Protein AF-A0A0A1TYJ1-F1 (afdb_monomer_lite)

Foldseek 3Di:
DEWEDDPNDIDDDDQPQVQVVCCVVVVNDSVQKFKDAPPDTDDDGDDPYHYIYIDGRDPDDVCHVVVVVVPPDDPPDPPDDDPCPVVVVVCPPPCVVVVVVVVVVVVVVVVVVVVVVVVVVVVVVVVVVVVVVVVVVVVVVVVVVVVVVVVVVVVVCVVVPHDPPPDPDVPDDPPPQDQPPVRDGDCPVVPDDDDDD

InterPro domains:
  IPR053822 SDE2-like domain [PF22782] (60-156)

Organism: NCBI:txid370355

pLDDT: mean 70.91, std 15.45, range [44.19, 92.69]

Structure (mmCIF, N/CA/C/O backbone):
data_AF-A0A0A1TYJ1-F1
#
_entry.id   AF-A0A0A1TYJ1-F1
#
loop_
_atom_site.group_PDB
_atom_site.id
_atom_site.type_symbol
_atom_site.label_atom_id
_atom_site.label_alt_id
_atom_site.label_comp_id
_atom_site.label_asym_id
_atom_site.label_entity_id
_atom_site.label_seq_id
_atom_site.pdbx_PDB_ins_code
_atom_site.Cartn_x
_atom_site.Cartn_y
_atom_site.Cartn_z
_atom_site.occupancy
_atom_site.B_iso_or_equiv
_atom_site.auth_seq_id
_atom_site.auth_comp_id
_atom_site.auth_asym_id
_atom_site.auth_atom_id
_atom_site.pdbx_PDB_model_num
ATOM 1 N N . MET A 1 1 ? 41.770 -3.117 -52.215 1.00 75.00 1 MET A N 1
ATOM 2 C CA . MET A 1 1 ? 40.611 -3.882 -51.733 1.00 75.00 1 MET A CA 1
ATOM 3 C C . MET A 1 1 ? 40.380 -3.553 -50.271 1.00 75.00 1 MET A C 1
ATOM 5 O O . MET A 1 1 ? 41.358 -3.371 -49.559 1.00 75.00 1 MET A O 1
ATOM 9 N N . VAL A 1 2 ? 39.125 -3.432 -49.861 1.00 80.38 2 VAL A N 1
ATOM 10 C CA . VAL A 1 2 ? 38.681 -3.188 -48.483 1.00 80.38 2 VAL A CA 1
ATOM 11 C C . VAL A 1 2 ? 37.900 -4.410 -48.043 1.00 80.38 2 VAL A C 1
ATOM 13 O O . VAL A 1 2 ? 37.095 -4.936 -48.816 1.00 80.38 2 VAL A O 1
ATOM 16 N N . GLU A 1 3 ? 38.149 -4.863 -46.826 1.00 83.06 3 GLU A N 1
ATOM 17 C CA . GLU A 1 3 ? 37.422 -5.970 -46.227 1.00 83.06 3 GLU A CA 1
ATOM 18 C C . GLU A 1 3 ? 36.252 -5.431 -45.422 1.00 83.06 3 GLU A C 1
ATOM 20 O O . GLU A 1 3 ? 36.375 -4.475 -44.660 1.00 83.06 3 GLU A O 1
ATOM 25 N N . ILE A 1 4 ? 35.090 -6.042 -45.595 1.00 79.38 4 ILE A N 1
ATOM 26 C CA . ILE A 1 4 ? 33.877 -5.644 -44.908 1.00 79.38 4 ILE A CA 1
ATOM 27 C C . ILE A 1 4 ? 33.274 -6.857 -44.228 1.00 79.38 4 ILE A C 1
ATOM 29 O O . ILE A 1 4 ? 32.944 -7.840 -44.883 1.00 79.38 4 ILE A O 1
ATOM 33 N N . THR A 1 5 ? 33.101 -6.771 -42.914 1.00 79.69 5 THR A N 1
ATOM 34 C CA . THR A 1 5 ? 32.567 -7.870 -42.109 1.00 79.69 5 THR A CA 1
ATOM 35 C C . THR A 1 5 ? 31.120 -7.599 -41.701 1.00 79.69 5 THR A C 1
ATOM 37 O O . THR A 1 5 ? 30.812 -6.550 -41.120 1.00 79.69 5 THR A O 1
ATOM 40 N N . TYR A 1 6 ? 30.240 -8.568 -41.957 1.00 76.62 6 TYR A N 1
ATOM 41 C CA . TYR A 1 6 ? 28.846 -8.598 -41.509 1.00 76.62 6 TYR A CA 1
ATOM 42 C C . TYR A 1 6 ? 28.488 -10.008 -41.028 1.00 76.62 6 TYR A C 1
ATOM 44 O O . TYR A 1 6 ? 28.725 -10.969 -41.749 1.00 76.62 6 TYR A O 1
ATOM 52 N N . GLN A 1 7 ? 27.945 -10.141 -39.809 1.00 73.25 7 GLN A N 1
ATOM 53 C CA . GLN A 1 7 ? 27.541 -11.435 -39.223 1.00 73.25 7 GLN A CA 1
ATOM 54 C C . GLN A 1 7 ? 28.596 -12.550 -39.407 1.00 73.25 7 GLN A C 1
ATOM 56 O O . GLN A 1 7 ? 28.290 -13.647 -39.862 1.00 73.25 7 GLN A O 1
ATOM 61 N N . ASN A 1 8 ? 29.860 -12.250 -39.088 1.00 74.56 8 ASN A N 1
ATOM 62 C CA . ASN A 1 8 ? 31.011 -13.159 -39.226 1.00 74.56 8 ASN A CA 1
ATOM 63 C C . ASN A 1 8 ? 31.345 -13.611 -40.661 1.00 74.56 8 ASN A C 1
ATOM 65 O O . ASN A 1 8 ? 32.152 -14.518 -40.839 1.00 74.56 8 ASN A O 1
ATOM 69 N N . THR A 1 9 ? 30.777 -12.961 -41.676 1.00 77.69 9 THR A N 1
ATOM 70 C CA . THR A 1 9 ? 31.129 -13.161 -43.085 1.00 77.69 9 THR A CA 1
ATOM 71 C C . THR A 1 9 ? 31.906 -11.950 -43.590 1.00 77.69 9 THR A C 1
ATOM 73 O O . THR A 1 9 ? 31.503 -10.809 -43.338 1.00 77.69 9 THR A O 1
ATOM 76 N N . THR A 1 10 ? 33.008 -12.191 -44.300 1.00 82.25 10 THR A N 1
ATOM 77 C CA . THR A 1 10 ? 33.884 -11.140 -44.831 1.00 82.25 10 THR A CA 1
ATOM 78 C C . THR A 1 10 ? 33.727 -11.027 -46.341 1.00 82.25 10 THR A C 1
ATOM 80 O O . THR A 1 10 ? 33.824 -12.014 -47.065 1.00 82.25 10 THR A O 1
ATOM 83 N N . PHE A 1 11 ? 33.503 -9.806 -46.812 1.00 81.50 11 PHE A N 1
ATOM 84 C CA . PHE A 1 11 ? 33.348 -9.457 -48.217 1.00 81.50 11 PHE A CA 1
ATOM 85 C C . PHE A 1 11 ? 34.457 -8.499 -48.633 1.00 81.50 11 PHE A C 1
ATOM 87 O O . PHE A 1 11 ? 34.849 -7.624 -47.862 1.00 81.50 11 PHE A O 1
ATOM 94 N N . THR A 1 12 ? 34.944 -8.633 -49.862 1.00 83.56 12 THR A N 1
ATOM 95 C CA . THR A 1 12 ? 36.050 -7.814 -50.360 1.00 83.56 12 THR A CA 1
ATOM 96 C C . THR A 1 12 ? 35.571 -6.904 -51.481 1.00 83.56 12 THR A C 1
ATOM 98 O O . THR A 1 12 ? 35.074 -7.377 -52.500 1.00 83.56 12 THR A O 1
ATOM 101 N N . PHE A 1 13 ? 35.757 -5.594 -51.315 1.00 81.12 13 PHE A N 1
ATOM 102 C CA . PHE A 1 13 ? 35.285 -4.589 -52.267 1.00 81.12 13 PHE A CA 1
ATOM 103 C C . PHE A 1 13 ? 36.401 -3.642 -52.732 1.00 81.12 13 PHE A C 1
ATOM 105 O O . PHE A 1 13 ? 37.371 -3.401 -52.004 1.00 81.12 13 PHE A O 1
ATOM 112 N N . PRO A 1 14 ? 36.295 -3.062 -53.939 1.00 78.06 14 PRO A N 1
ATOM 113 C CA . PRO A 1 14 ? 37.199 -2.007 -54.374 1.00 78.06 14 PRO A CA 1
ATOM 114 C C . PRO A 1 14 ? 36.964 -0.701 -53.594 1.00 78.06 14 PRO A C 1
ATOM 116 O O . PRO A 1 14 ? 35.837 -0.354 -53.245 1.00 78.06 14 PRO A O 1
ATOM 119 N N . VAL A 1 15 ? 38.052 0.039 -53.352 1.00 71.06 15 VAL A N 1
ATOM 120 C CA . VAL A 1 15 ? 38.118 1.205 -52.443 1.00 71.06 15 VAL A CA 1
ATOM 121 C C . VAL A 1 15 ? 37.187 2.348 -52.863 1.00 71.06 15 VAL A C 1
ATOM 123 O O . VAL A 1 15 ? 36.573 3.000 -52.019 1.00 71.06 15 VAL A O 1
ATOM 126 N N . TYR A 1 16 ? 37.070 2.590 -54.168 1.00 67.31 16 TYR A N 1
ATOM 127 C CA . TYR A 1 16 ? 36.497 3.812 -54.740 1.00 67.31 16 TYR A CA 1
ATOM 128 C C . TYR A 1 16 ? 34.961 3.891 -54.702 1.00 67.31 16 TYR A C 1
ATOM 130 O O . TYR A 1 16 ? 34.409 4.921 -55.069 1.00 67.31 16 TYR A O 1
ATOM 138 N N . SER A 1 17 ? 34.264 2.841 -54.247 1.00 69.75 17 SER A N 1
ATOM 139 C CA . SER A 1 17 ? 32.792 2.785 -54.284 1.00 69.75 17 SER A CA 1
ATOM 140 C C . SER A 1 17 ? 32.188 1.948 -53.150 1.00 69.75 17 SER A C 1
ATOM 142 O O . SER A 1 17 ? 31.174 1.277 -53.298 1.00 69.75 17 SER A O 1
ATOM 144 N N . THR A 1 18 ? 32.844 1.935 -51.990 1.00 77.06 18 THR A N 1
ATOM 145 C CA . THR A 1 18 ? 32.559 0.965 -50.919 1.00 77.06 18 THR A CA 1
ATOM 146 C C . THR A 1 18 ? 31.107 1.010 -50.414 1.00 77.06 18 THR A C 1
ATOM 148 O O . THR A 1 18 ? 30.545 -0.038 -50.120 1.00 77.06 18 THR A O 1
ATOM 151 N N . LYS A 1 19 ? 30.457 2.184 -50.363 1.00 80.44 19 LYS A N 1
ATOM 152 C CA . LYS A 1 19 ? 29.030 2.280 -49.999 1.00 80.44 19 LYS A CA 1
ATOM 153 C C . LYS A 1 19 ? 28.101 1.740 -51.086 1.00 80.44 19 LYS A C 1
ATOM 155 O O . LYS A 1 19 ? 27.262 0.908 -50.772 1.00 80.44 19 LYS A O 1
ATOM 160 N N . LEU A 1 20 ? 28.285 2.149 -52.339 1.00 81.56 20 LEU A N 1
ATOM 161 C CA . LEU A 1 20 ? 27.495 1.648 -53.468 1.00 81.56 20 LEU A CA 1
ATOM 162 C C . LEU A 1 20 ? 27.639 0.129 -53.611 1.00 81.56 20 LEU A C 1
ATOM 164 O O . LEU A 1 20 ? 26.645 -0.577 -53.704 1.00 81.56 20 LEU A O 1
ATOM 168 N N . ASN A 1 21 ? 28.862 -0.392 -53.496 1.00 82.38 21 ASN A N 1
ATOM 169 C CA . ASN A 1 21 ? 29.128 -1.829 -53.563 1.00 82.38 21 ASN A CA 1
ATOM 170 C C . ASN A 1 21 ? 28.423 -2.608 -52.442 1.00 82.38 21 ASN A C 1
ATOM 172 O O . ASN A 1 21 ? 27.904 -3.697 -52.672 1.00 82.38 21 ASN A O 1
ATOM 176 N N . VAL A 1 22 ? 28.390 -2.052 -51.227 1.00 80.88 22 VAL A N 1
ATOM 177 C CA . VAL A 1 22 ? 27.638 -2.632 -50.105 1.00 80.88 22 VAL A CA 1
ATOM 178 C C . VAL A 1 22 ? 26.135 -2.540 -50.361 1.00 80.88 22 VAL A C 1
ATOM 180 O O . VAL A 1 22 ? 25.424 -3.520 -50.156 1.00 80.88 22 VAL A O 1
ATOM 183 N N . SER A 1 23 ? 25.644 -1.407 -50.859 1.00 83.94 23 SER A N 1
ATOM 184 C CA . SER A 1 23 ? 24.235 -1.238 -51.221 1.00 83.94 23 SER A CA 1
ATOM 185 C C . SER A 1 23 ? 23.796 -2.270 -52.263 1.00 83.94 23 SER A C 1
ATOM 187 O O . SER A 1 23 ? 22.774 -2.935 -52.091 1.00 83.94 23 SER A O 1
ATOM 189 N N . ASP A 1 24 ? 24.610 -2.484 -53.296 1.00 83.25 24 ASP A N 1
ATOM 190 C CA . ASP A 1 24 ? 24.330 -3.428 -54.376 1.00 83.25 24 ASP A CA 1
ATOM 191 C C . ASP A 1 24 ? 24.424 -4.891 -53.941 1.00 83.25 24 ASP A C 1
ATOM 193 O O . ASP A 1 24 ? 23.600 -5.706 -54.377 1.00 83.25 24 ASP A O 1
ATOM 197 N N . ALA A 1 25 ? 25.398 -5.226 -53.086 1.00 82.00 25 ALA A N 1
ATOM 198 C CA . ALA A 1 25 ? 25.611 -6.581 -52.584 1.00 82.00 25 ALA A CA 1
ATOM 199 C C . ALA A 1 25 ? 24.534 -7.005 -51.578 1.00 82.00 25 ALA A C 1
ATOM 201 O O . ALA A 1 25 ? 24.019 -8.118 -51.660 1.00 82.00 25 ALA A O 1
ATOM 202 N N . PHE A 1 26 ? 24.169 -6.117 -50.650 1.00 80.19 26 PHE A N 1
ATOM 203 C CA . PHE A 1 26 ? 23.204 -6.415 -49.589 1.00 80.19 26 PHE A CA 1
ATOM 204 C C . PHE A 1 26 ? 21.767 -6.013 -49.945 1.00 80.19 26 PHE A C 1
ATOM 206 O O . PHE A 1 26 ? 20.852 -6.341 -49.196 1.00 80.19 26 PHE A O 1
ATOM 213 N N . LYS A 1 27 ? 21.554 -5.335 -51.084 1.00 82.38 27 LYS A N 1
ATOM 214 C CA . LYS A 1 27 ? 20.256 -4.782 -51.516 1.00 82.38 27 LYS A CA 1
ATOM 215 C C . LYS A 1 27 ? 19.645 -3.827 -50.483 1.00 82.38 27 LYS A C 1
ATOM 217 O O . LYS A 1 27 ? 18.438 -3.831 -50.259 1.00 82.38 27 LYS A O 1
ATOM 222 N N . ILE A 1 28 ? 20.484 -2.998 -49.858 1.00 79.19 28 ILE A N 1
ATOM 223 C CA . ILE A 1 28 ? 20.089 -2.029 -48.825 1.00 79.19 28 ILE A CA 1
ATOM 224 C C . ILE A 1 28 ? 20.479 -0.622 -49.294 1.00 79.19 28 ILE A C 1
ATOM 226 O O . ILE A 1 28 ? 21.663 -0.406 -49.530 1.00 79.19 28 ILE A O 1
ATOM 230 N N . PRO A 1 29 ? 19.553 0.355 -49.369 1.00 81.12 29 PRO A N 1
ATOM 231 C CA . PRO A 1 29 ? 19.905 1.713 -49.786 1.00 81.12 29 PRO A CA 1
ATOM 232 C C . PRO A 1 29 ? 20.916 2.375 -48.836 1.00 81.12 29 PRO A C 1
ATOM 234 O O . PRO A 1 29 ? 20.911 2.115 -47.631 1.00 81.12 29 PRO A O 1
ATOM 237 N N . GLU A 1 30 ? 21.753 3.274 -49.364 1.00 80.19 30 GLU A N 1
ATOM 238 C CA . GLU A 1 30 ? 22.864 3.902 -48.623 1.00 80.19 30 GLU A CA 1
ATOM 239 C C . GLU A 1 30 ? 22.461 4.606 -47.320 1.00 80.19 30 GLU A C 1
ATOM 241 O O . GLU A 1 30 ? 23.246 4.657 -46.370 1.00 80.19 30 GLU A O 1
ATOM 246 N N . ASP A 1 31 ? 21.234 5.119 -47.249 1.00 78.69 31 ASP A N 1
ATOM 247 C CA . ASP A 1 31 ? 20.712 5.822 -46.074 1.00 78.69 31 ASP A CA 1
ATOM 248 C C . ASP A 1 31 ? 20.453 4.890 -44.878 1.00 78.69 31 ASP A C 1
ATOM 250 O O . ASP A 1 31 ? 20.455 5.323 -43.718 1.00 78.69 31 ASP A O 1
ATOM 254 N N . PHE A 1 32 ? 20.275 3.593 -45.144 1.00 77.38 32 PHE A N 1
ATOM 255 C CA . PHE A 1 32 ? 19.943 2.576 -44.147 1.00 77.38 32 PHE A CA 1
ATOM 256 C C . PHE A 1 32 ? 21.166 1.886 -43.556 1.00 77.38 32 PHE A C 1
ATOM 258 O O . PHE A 1 32 ? 21.026 0.912 -42.822 1.00 77.38 32 PHE A O 1
ATOM 265 N N . PHE A 1 33 ? 22.384 2.358 -43.810 1.00 82.69 33 PHE A N 1
ATOM 266 C CA . PHE A 1 33 ? 23.554 1.820 -43.124 1.00 82.69 33 PHE A CA 1
ATOM 267 C C . PHE A 1 33 ? 24.678 2.840 -42.980 1.00 82.69 33 PHE A C 1
ATOM 269 O O . PHE A 1 33 ? 24.705 3.915 -43.572 1.00 82.69 33 PHE A O 1
ATOM 276 N N . TYR A 1 34 ? 25.631 2.514 -42.117 1.00 82.12 34 TYR A N 1
ATOM 277 C CA . TYR A 1 34 ? 26.901 3.216 -42.053 1.00 82.12 34 TYR A CA 1
ATOM 278 C C . TYR A 1 34 ? 28.022 2.238 -41.747 1.00 82.12 34 TYR A C 1
ATOM 280 O O . TYR A 1 34 ? 27.845 1.227 -41.065 1.00 82.12 34 TYR A O 1
ATOM 288 N N . LEU A 1 35 ? 29.198 2.582 -42.247 1.00 82.81 35 LEU A N 1
ATOM 289 C CA . LEU A 1 35 ? 30.415 1.831 -42.011 1.00 82.81 35 LEU A CA 1
ATOM 290 C C . LEU A 1 35 ? 31.096 2.378 -40.752 1.00 82.81 35 LEU A C 1
ATOM 292 O O . LEU A 1 35 ? 31.087 3.588 -40.491 1.00 82.81 35 LEU A O 1
ATOM 296 N N . THR A 1 36 ? 31.660 1.484 -39.951 1.00 80.44 36 THR A N 1
ATOM 297 C CA . THR A 1 36 ? 32.492 1.841 -38.795 1.00 80.44 36 THR A CA 1
ATOM 298 C C . THR A 1 36 ? 33.844 1.168 -38.890 1.00 80.44 36 THR A C 1
ATOM 300 O O . THR A 1 36 ? 33.909 -0.005 -39.256 1.00 80.44 36 THR A O 1
ATOM 303 N N . ASP A 1 37 ? 34.878 1.888 -38.473 1.00 80.06 37 ASP A N 1
ATOM 304 C CA . ASP A 1 37 ? 36.221 1.362 -38.233 1.00 80.06 37 ASP A CA 1
ATOM 305 C C . ASP A 1 37 ? 36.542 1.536 -36.741 1.00 80.06 37 ASP A C 1
ATOM 307 O O . ASP A 1 37 ? 36.236 2.584 -36.166 1.00 80.06 37 ASP A O 1
ATOM 311 N N . LYS A 1 38 ? 37.084 0.493 -36.099 1.00 69.06 38 LYS A N 1
ATOM 312 C CA . LYS A 1 38 ? 37.580 0.498 -34.704 1.00 69.06 38 LYS A CA 1
ATOM 313 C C . LYS A 1 38 ? 36.701 1.263 -33.693 1.00 69.06 38 LYS A C 1
ATOM 315 O O . LYS A 1 38 ? 37.194 2.006 -32.851 1.00 69.06 38 LYS A O 1
ATOM 320 N N . GLY A 1 39 ? 35.380 1.079 -33.771 1.00 61.50 39 GLY A N 1
ATOM 321 C CA . GLY A 1 39 ? 34.412 1.651 -32.821 1.00 61.50 39 GLY A CA 1
ATOM 322 C C . GLY A 1 39 ? 33.920 3.072 -33.131 1.00 61.50 39 GLY A C 1
ATOM 323 O O . GLY A 1 39 ? 33.057 3.577 -32.417 1.00 61.50 39 GLY A O 1
ATOM 324 N N . GLY A 1 40 ? 34.396 3.708 -34.206 1.00 69.00 40 GLY A N 1
ATOM 325 C CA . GLY A 1 40 ? 33.959 5.035 -34.650 1.00 69.00 40 GLY A CA 1
ATOM 326 C C . GLY A 1 40 ? 33.197 5.009 -35.976 1.00 69.00 40 GLY A C 1
ATOM 327 O O . GLY A 1 40 ? 33.382 4.117 -36.805 1.00 69.00 40 GLY A O 1
ATOM 328 N N . ARG A 1 41 ? 32.338 6.015 -36.218 1.00 70.94 41 ARG A N 1
ATOM 329 C CA . ARG A 1 41 ? 31.767 6.235 -37.560 1.00 70.94 41 ARG A CA 1
ATOM 330 C C . ARG A 1 41 ? 32.897 6.569 -38.525 1.00 70.94 41 ARG A C 1
ATOM 332 O O . ARG A 1 41 ? 33.627 7.531 -38.300 1.00 70.94 41 ARG A O 1
ATOM 339 N N . TYR A 1 42 ? 32.991 5.798 -39.600 1.00 70.06 42 TYR A N 1
ATOM 340 C CA . TYR A 1 42 ? 33.982 6.004 -40.640 1.00 70.06 42 TYR A CA 1
ATOM 341 C C . TYR A 1 42 ? 33.761 7.366 -41.332 1.00 70.06 42 TYR A C 1
ATOM 343 O O . TYR A 1 42 ? 32.642 7.668 -41.755 1.00 70.06 42 TYR A O 1
ATOM 351 N N . LYS A 1 43 ? 34.806 8.207 -41.393 1.00 63.12 43 LYS A N 1
ATOM 352 C CA . LYS A 1 43 ? 34.745 9.587 -41.922 1.00 63.12 43 LYS A CA 1
ATOM 353 C C . LYS A 1 43 ? 35.837 9.945 -42.947 1.00 63.12 43 LYS A C 1
ATOM 355 O O . LYS A 1 43 ? 35.701 10.993 -43.570 1.00 63.12 43 LYS A O 1
ATOM 360 N N . THR A 1 44 ? 36.875 9.126 -43.160 1.00 60.16 44 THR A N 1
ATOM 361 C CA . THR A 1 44 ? 38.075 9.569 -43.908 1.00 60.16 44 THR A CA 1
ATOM 362 C C . THR A 1 44 ? 38.700 8.470 -44.767 1.00 60.16 44 THR A C 1
ATOM 364 O O . THR A 1 44 ? 38.918 7.375 -44.263 1.00 60.16 44 THR A O 1
ATOM 367 N N . THR A 1 45 ? 38.979 8.791 -46.039 1.00 65.00 45 THR A N 1
ATOM 368 C CA . THR A 1 45 ? 39.623 8.018 -47.136 1.00 65.00 45 THR A CA 1
ATOM 369 C C . THR A 1 45 ? 40.118 6.594 -46.830 1.00 65.00 45 THR A C 1
ATOM 371 O O . THR A 1 45 ? 41.073 6.402 -46.084 1.00 65.00 45 THR A O 1
ATOM 374 N N . LEU A 1 46 ? 39.477 5.601 -47.462 1.00 69.25 46 LEU A N 1
ATOM 375 C CA . LEU A 1 46 ? 39.770 4.173 -47.311 1.00 69.25 46 LEU A CA 1
ATOM 376 C C . LEU A 1 46 ? 41.119 3.841 -47.941 1.00 69.25 46 LEU A C 1
ATOM 378 O O . LEU A 1 46 ? 41.424 4.290 -49.049 1.00 69.25 46 LEU A O 1
ATOM 382 N N . ARG A 1 47 ? 41.907 3.018 -47.256 1.00 71.31 47 ARG A N 1
ATOM 383 C CA . ARG A 1 47 ? 43.134 2.426 -47.784 1.00 71.31 47 ARG A CA 1
ATOM 384 C C . ARG A 1 47 ? 42.891 0.970 -48.167 1.00 71.31 47 ARG A C 1
ATOM 386 O O . ARG A 1 47 ? 41.942 0.318 -47.734 1.00 71.31 47 ARG A O 1
ATOM 393 N N . ASN A 1 48 ? 43.764 0.452 -49.024 1.00 70.50 48 ASN A N 1
ATOM 394 C CA . ASN A 1 48 ? 43.790 -0.975 -49.324 1.00 70.50 48 ASN A CA 1
ATOM 395 C C . ASN A 1 48 ? 44.165 -1.754 -48.052 1.00 70.50 48 ASN A C 1
ATOM 397 O O . ASN A 1 48 ? 45.196 -1.458 -47.456 1.00 70.50 48 ASN A O 1
ATOM 401 N N . GLY A 1 49 ? 43.357 -2.748 -47.679 1.00 70.88 49 GLY A N 1
ATOM 402 C CA . GLY A 1 49 ? 43.559 -3.590 -46.495 1.00 70.88 49 GLY A CA 1
ATOM 403 C C . GLY A 1 49 ? 42.794 -3.147 -45.245 1.00 70.88 49 GLY A C 1
ATOM 404 O O . GLY A 1 49 ? 42.901 -3.807 -44.217 1.00 70.88 49 GLY A O 1
ATOM 405 N N . ASP A 1 50 ? 42.014 -2.064 -45.311 1.00 77.44 50 ASP A N 1
ATOM 406 C CA . ASP A 1 50 ? 41.176 -1.655 -44.181 1.00 77.44 50 ASP A CA 1
ATOM 407 C C . ASP A 1 50 ? 40.040 -2.665 -43.952 1.00 77.44 50 ASP A C 1
ATOM 409 O O . ASP A 1 50 ? 39.433 -3.156 -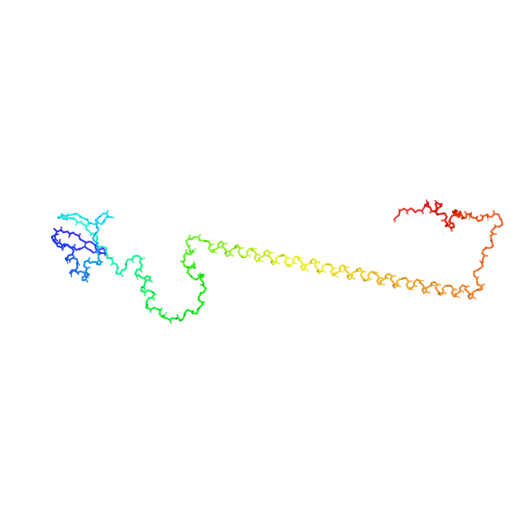44.908 1.00 77.44 50 ASP A O 1
ATOM 413 N N . SER A 1 51 ? 39.736 -2.941 -42.680 1.00 77.81 51 SER A N 1
ATOM 414 C CA . SER A 1 51 ? 38.624 -3.801 -42.268 1.00 77.81 51 SER A CA 1
ATOM 415 C C . SER A 1 51 ? 37.509 -2.954 -41.662 1.00 77.81 51 SER A C 1
ATOM 417 O O . SER A 1 51 ? 37.686 -2.305 -40.631 1.00 77.81 51 SER A O 1
ATOM 419 N N . LEU A 1 52 ? 36.350 -2.943 -42.312 1.00 80.31 52 LEU A N 1
ATOM 420 C CA . LEU A 1 52 ? 35.180 -2.179 -41.899 1.00 80.31 52 LEU A CA 1
ATOM 421 C C . LEU A 1 52 ? 34.076 -3.102 -41.398 1.00 80.31 52 LEU A C 1
ATOM 423 O O . LEU A 1 52 ? 33.866 -4.204 -41.903 1.00 80.31 52 LEU A O 1
ATOM 427 N N . ARG A 1 53 ? 33.285 -2.605 -40.450 1.00 81.06 53 ARG A N 1
ATOM 428 C CA . ARG A 1 53 ? 32.040 -3.253 -40.028 1.00 81.06 53 ARG A CA 1
ATOM 429 C C . ARG A 1 53 ? 30.841 -2.507 -40.606 1.00 81.06 53 ARG A C 1
ATOM 431 O O . ARG A 1 53 ? 30.744 -1.285 -40.452 1.00 81.06 53 ARG A O 1
ATOM 438 N N . ILE A 1 54 ? 29.919 -3.238 -41.236 1.00 80.62 54 ILE A N 1
ATOM 439 C CA . ILE A 1 54 ? 28.619 -2.690 -41.651 1.00 80.62 54 ILE A CA 1
ATOM 440 C C . ILE A 1 54 ? 27.700 -2.646 -40.438 1.00 80.62 54 ILE A C 1
ATOM 442 O O . ILE A 1 54 ? 27.462 -3.669 -39.799 1.00 80.62 54 ILE A O 1
ATOM 446 N N . ASN A 1 55 ? 27.132 -1.473 -40.162 1.00 77.62 55 ASN A N 1
ATOM 447 C CA . ASN A 1 55 ? 26.036 -1.327 -39.212 1.00 77.62 55 ASN A CA 1
ATOM 448 C C . ASN A 1 55 ? 24.798 -0.862 -39.967 1.00 77.62 55 ASN A C 1
ATOM 450 O O . ASN A 1 55 ? 24.753 0.260 -40.481 1.00 77.62 55 ASN A O 1
ATOM 454 N N . ILE A 1 56 ? 23.792 -1.727 -40.019 1.00 75.94 56 ILE A N 1
ATOM 455 C CA . ILE A 1 56 ? 22.501 -1.414 -40.623 1.00 75.94 56 ILE A CA 1
ATOM 456 C C . ILE A 1 56 ? 21.747 -0.491 -39.660 1.00 75.94 56 ILE A C 1
ATOM 458 O O . ILE A 1 56 ? 21.525 -0.822 -38.495 1.00 75.94 56 ILE A O 1
ATOM 462 N N . ARG A 1 57 ? 21.370 0.691 -40.144 1.00 69.31 57 ARG A N 1
ATOM 463 C CA . ARG A 1 57 ? 20.372 1.547 -39.508 1.00 69.31 57 ARG A CA 1
ATOM 464 C C . ARG A 1 57 ? 19.014 0.987 -39.889 1.00 69.31 57 ARG A C 1
ATOM 466 O O . ARG A 1 57 ? 18.597 1.101 -41.036 1.00 69.31 57 ARG A O 1
ATOM 473 N N . GLY A 1 58 ? 18.307 0.417 -38.920 1.00 59.31 58 GLY A N 1
ATOM 474 C CA . GLY A 1 58 ? 16.871 0.228 -39.089 1.00 59.31 58 GLY A CA 1
ATOM 475 C C . GLY A 1 58 ? 16.234 1.565 -39.474 1.00 59.31 58 GLY A C 1
ATOM 476 O O . GLY A 1 58 ? 16.651 2.614 -38.973 1.00 59.31 58 GLY A O 1
ATOM 477 N N . ALA A 1 59 ? 15.258 1.528 -40.383 1.00 49.56 59 ALA A N 1
ATOM 478 C CA . ALA A 1 59 ? 14.354 2.632 -40.688 1.00 49.56 59 ALA A CA 1
ATOM 479 C C . ALA A 1 59 ? 13.595 3.005 -39.408 1.00 49.56 59 ALA A C 1
ATOM 481 O O . ALA A 1 59 ? 12.511 2.518 -39.107 1.00 49.56 59 ALA A O 1
ATOM 482 N N . GLY A 1 60 ? 14.265 3.764 -38.565 1.00 46.22 60 GLY A N 1
ATOM 483 C CA . GLY A 1 60 ? 13.893 3.922 -37.187 1.00 46.22 60 GLY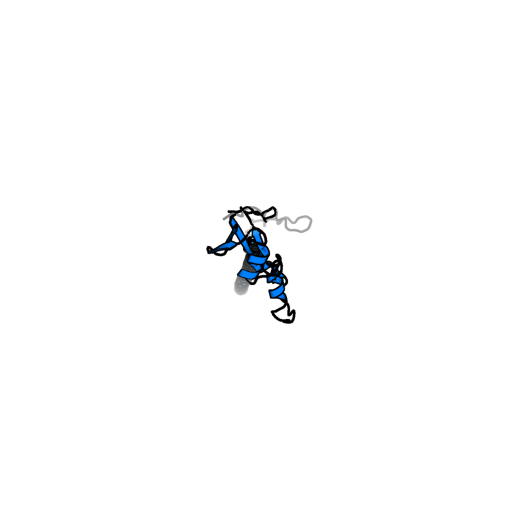 A CA 1
ATOM 484 C C . GLY A 1 60 ? 15.080 4.500 -36.465 1.00 46.22 60 GLY A C 1
ATOM 485 O O . GLY A 1 60 ? 15.925 3.788 -35.928 1.00 46.22 60 GLY A O 1
ATOM 486 N N . GLY A 1 61 ? 15.107 5.831 -36.403 1.00 44.44 61 GLY A N 1
ATOM 487 C CA . GLY A 1 61 ? 15.812 6.499 -35.321 1.00 44.44 61 GLY A CA 1
ATOM 488 C C . GLY A 1 61 ? 15.383 5.900 -33.977 1.00 44.44 61 GLY A C 1
ATOM 489 O O . GLY A 1 61 ? 14.471 5.077 -33.900 1.00 44.44 61 GLY A O 1
ATOM 490 N N . LYS A 1 62 ? 15.979 6.357 -32.882 1.00 55.03 62 LYS A N 1
ATOM 491 C CA . LYS A 1 62 ? 15.620 5.953 -31.510 1.00 55.03 62 LYS A CA 1
ATOM 492 C C . LYS A 1 62 ? 14.113 6.077 -31.127 1.00 55.03 62 LYS A C 1
ATOM 494 O O . LYS A 1 62 ? 13.786 5.857 -29.971 1.00 55.03 62 LYS A O 1
ATOM 499 N N . GLY A 1 63 ? 13.201 6.393 -32.057 1.00 50.44 63 GLY A N 1
ATOM 500 C CA . GLY A 1 63 ? 11.741 6.344 -31.921 1.00 50.44 63 GLY A CA 1
ATOM 501 C C . GLY A 1 63 ? 10.956 5.607 -33.030 1.00 50.44 63 GLY A C 1
ATOM 502 O O . GLY A 1 63 ? 9.737 5.697 -33.024 1.00 50.44 63 GLY A O 1
ATOM 503 N N . GLY A 1 64 ? 11.578 4.888 -33.978 1.00 46.31 64 GLY A N 1
ATOM 504 C CA . GLY A 1 64 ? 10.850 4.284 -35.117 1.00 46.31 64 GLY A CA 1
ATOM 505 C C . GLY A 1 64 ? 10.090 2.994 -34.802 1.00 46.31 64 GLY A C 1
ATOM 506 O O . GLY A 1 64 ? 8.937 2.845 -35.193 1.00 46.31 64 GLY A O 1
ATOM 507 N N . PHE A 1 65 ? 10.689 2.088 -34.027 1.00 50.09 65 PHE A N 1
ATOM 508 C CA . PHE A 1 65 ? 10.011 0.846 -33.635 1.00 50.09 65 PHE A CA 1
ATOM 509 C C . PHE A 1 65 ? 8.834 1.122 -32.679 1.00 50.09 65 PHE A C 1
ATOM 511 O O . PHE A 1 65 ? 7.781 0.507 -32.789 1.00 50.09 65 PHE A O 1
ATOM 518 N N . GLY A 1 66 ? 8.964 2.131 -31.806 1.00 52.03 66 GLY A N 1
ATOM 519 C CA . GLY A 1 66 ? 7.871 2.606 -30.947 1.00 52.03 66 GLY A CA 1
ATOM 520 C C . GLY A 1 66 ? 6.771 3.381 -31.688 1.00 52.03 66 GLY A C 1
ATOM 521 O O . GLY A 1 66 ? 5.641 3.423 -31.212 1.00 52.03 66 GLY A O 1
ATOM 522 N N . ALA A 1 67 ? 7.073 3.975 -32.849 1.00 52.62 67 ALA A N 1
ATOM 523 C CA . ALA A 1 67 ? 6.082 4.638 -33.701 1.00 52.62 67 ALA A CA 1
ATOM 524 C C . ALA A 1 67 ? 5.301 3.636 -34.570 1.00 52.62 67 ALA A C 1
ATOM 526 O O . ALA A 1 67 ? 4.090 3.760 -34.712 1.00 52.62 67 ALA A O 1
ATOM 527 N N . LEU A 1 68 ? 5.955 2.580 -35.063 1.00 49.38 68 LEU A N 1
ATOM 528 C CA . LEU A 1 68 ? 5.291 1.475 -35.769 1.00 49.38 68 LEU A CA 1
ATOM 529 C C . LEU A 1 68 ? 4.350 0.666 -34.860 1.00 49.38 68 LEU A C 1
ATOM 531 O O . LEU A 1 68 ? 3.283 0.242 -35.306 1.00 49.38 68 LEU A O 1
ATOM 535 N N . LEU A 1 69 ? 4.695 0.535 -33.573 1.00 54.22 69 LEU A N 1
ATOM 536 C CA . LEU A 1 69 ? 3.795 0.014 -32.533 1.00 54.22 69 LEU A CA 1
ATOM 537 C C . LEU A 1 69 ? 2.640 0.973 -32.186 1.00 54.22 69 LEU A C 1
ATOM 539 O O . LEU A 1 69 ? 1.687 0.554 -31.542 1.00 54.22 69 LEU A O 1
ATOM 543 N N . LYS A 1 70 ? 2.698 2.249 -32.593 1.00 53.47 70 LYS A N 1
ATOM 544 C CA . LYS A 1 70 ? 1.587 3.203 -32.424 1.00 53.47 70 LYS A CA 1
ATOM 545 C C . LYS A 1 70 ? 0.621 3.210 -33.605 1.00 53.47 70 LYS A C 1
ATOM 547 O O . LYS A 1 70 ? -0.571 3.383 -33.382 1.00 53.47 70 LYS A O 1
ATOM 552 N N . ASP A 1 71 ? 1.113 3.017 -34.827 1.00 50.62 71 ASP A N 1
ATOM 553 C CA . ASP A 1 71 ? 0.289 3.206 -36.030 1.00 50.62 71 ASP A CA 1
ATOM 554 C C . ASP A 1 71 ? -0.405 1.937 -36.546 1.00 50.62 71 ASP A C 1
ATOM 556 O O . ASP A 1 71 ? -1.315 2.043 -37.366 1.00 50.62 71 ASP A O 1
ATOM 560 N N . SER A 1 72 ? -0.044 0.739 -36.065 1.00 49.59 72 SER A N 1
ATOM 561 C CA . SER A 1 72 ? -0.609 -0.522 -36.589 1.00 49.59 72 SER A CA 1
ATOM 562 C C . SER A 1 72 ? -1.442 -1.351 -35.606 1.00 49.59 72 SER A C 1
ATOM 564 O O . SER A 1 72 ? -2.104 -2.300 -36.024 1.00 49.59 72 SER A O 1
ATOM 566 N N . SER A 1 73 ? -1.517 -0.972 -34.331 1.00 47.72 73 SER A N 1
ATOM 567 C CA . SER A 1 73 ? -2.434 -1.590 -33.370 1.00 47.72 73 SER A CA 1
ATOM 568 C C . SER A 1 73 ? -3.513 -0.597 -32.977 1.00 47.72 73 SER A C 1
ATOM 570 O O . SER A 1 73 ? -3.357 0.165 -32.032 1.00 47.72 73 SER A O 1
ATOM 572 N N . GLN A 1 74 ? -4.604 -0.661 -33.739 1.00 47.41 74 GLN A N 1
ATOM 573 C CA . GLN A 1 74 ? -5.962 -0.381 -33.298 1.00 47.41 74 GLN A CA 1
ATOM 574 C C . GLN A 1 74 ? -6.192 1.009 -32.681 1.00 47.41 74 GLN A C 1
ATOM 576 O O . GLN A 1 74 ? -5.808 1.323 -31.558 1.00 47.41 74 GLN A O 1
ATOM 581 N N . ARG A 1 75 ? -7.056 1.776 -33.349 1.00 46.78 75 ARG A N 1
ATOM 582 C CA . ARG A 1 75 ? -8.022 2.632 -32.653 1.00 46.78 75 ARG A CA 1
ATOM 583 C C . ARG A 1 75 ? -8.934 1.746 -31.783 1.00 46.78 75 ARG A C 1
ATOM 585 O O . ARG A 1 75 ? -10.131 1.669 -32.031 1.00 46.78 75 ARG A O 1
ATOM 592 N N . VAL A 1 76 ? -8.385 1.039 -30.793 1.00 47.09 76 VAL A N 1
ATOM 593 C CA . VAL A 1 76 ? -9.157 0.703 -29.606 1.00 47.09 76 VAL A CA 1
ATOM 594 C C . VAL A 1 76 ? -9.499 2.068 -29.051 1.00 47.09 76 VAL A C 1
ATOM 596 O O . VAL A 1 76 ? -8.617 2.915 -28.867 1.00 47.09 76 VAL A O 1
ATOM 599 N N . ALA A 1 77 ? -10.793 2.335 -28.928 1.00 46.34 77 ALA A N 1
ATOM 600 C CA . ALA A 1 77 ? -11.276 3.504 -28.230 1.00 46.34 77 ALA A CA 1
ATOM 601 C C . ALA A 1 77 ? -10.412 3.711 -26.979 1.00 46.34 77 ALA A C 1
ATOM 603 O O . ALA A 1 77 ? -10.023 2.742 -26.327 1.00 46.34 77 ALA A O 1
ATOM 604 N N . LYS A 1 78 ? -10.077 4.963 -26.660 1.00 48.19 78 LYS A N 1
ATOM 605 C CA . LYS A 1 78 ? -9.516 5.329 -25.356 1.00 48.19 78 LYS A CA 1
ATOM 606 C C . LYS A 1 78 ? -10.565 5.039 -24.272 1.00 48.19 78 LYS A C 1
ATOM 608 O O . LYS A 1 78 ? -11.076 5.947 -23.628 1.00 48.19 78 LYS A O 1
ATOM 613 N N . GLU A 1 79 ? -10.930 3.783 -24.086 1.00 50.88 79 GLU A N 1
ATOM 614 C CA . GLU A 1 79 ? -11.594 3.302 -22.900 1.00 50.88 79 GLU A CA 1
ATOM 615 C C . GLU A 1 79 ? -10.507 3.208 -21.843 1.00 50.88 79 GLU A C 1
ATOM 617 O O . GLU A 1 79 ? -9.779 2.229 -21.751 1.00 50.88 79 GLU A O 1
ATOM 622 N N . LYS A 1 80 ? -10.358 4.313 -21.108 1.00 52.62 80 LYS A N 1
ATOM 623 C CA . LYS A 1 80 ? -9.919 4.328 -19.710 1.00 52.62 8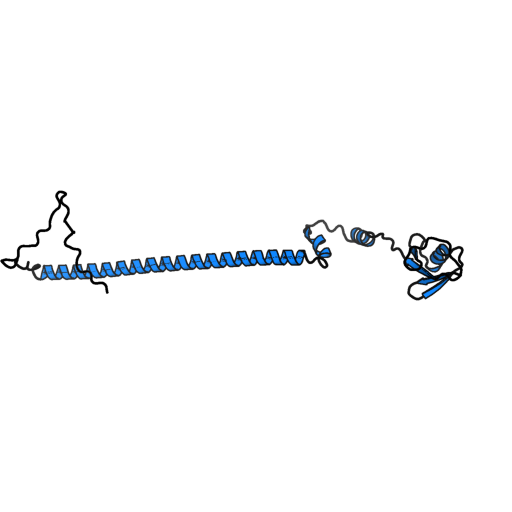0 LYS A CA 1
ATOM 624 C C . LYS A 1 80 ? -8.774 3.357 -19.383 1.00 52.62 80 LYS A C 1
ATOM 626 O O . LYS A 1 80 ? -8.896 2.564 -18.455 1.00 52.62 80 LYS A O 1
ATOM 631 N N . LEU A 1 81 ? -7.652 3.426 -20.098 1.00 53.03 81 LEU A N 1
ATOM 632 C CA . LEU A 1 81 ? -6.422 2.887 -19.525 1.00 53.03 81 LEU A CA 1
ATOM 633 C C . LEU A 1 81 ? -5.983 3.859 -18.419 1.00 53.03 81 LEU A C 1
ATOM 635 O O . LEU A 1 81 ? -5.858 5.053 -18.709 1.00 53.03 81 LEU A O 1
ATOM 639 N N . PRO A 1 82 ? -5.804 3.393 -17.169 1.00 57.94 82 PRO A N 1
ATOM 640 C CA . PRO A 1 82 ? -5.296 4.231 -16.090 1.00 57.94 82 PRO A CA 1
ATOM 641 C C . PRO A 1 82 ? -3.945 4.828 -16.494 1.00 57.94 82 PRO A C 1
ATOM 643 O O . PRO A 1 82 ? -3.126 4.137 -17.107 1.00 57.94 82 PRO A O 1
ATOM 646 N N . GLU A 1 83 ? -3.706 6.097 -16.154 1.00 57.22 83 GLU A N 1
ATOM 647 C CA . GLU A 1 83 ? -2.463 6.822 -16.480 1.00 57.22 83 GLU A CA 1
ATOM 648 C C . GLU A 1 83 ? -1.192 6.054 -16.049 1.00 57.22 83 GLU A C 1
ATOM 650 O O . GLU A 1 83 ? -0.140 6.174 -16.677 1.00 57.22 83 GLU A O 1
ATOM 655 N N . ASP A 1 84 ? -1.325 5.154 -15.074 1.00 56.16 84 ASP A N 1
ATOM 656 C CA . ASP A 1 84 ? -0.265 4.318 -14.507 1.00 56.16 84 ASP A CA 1
ATOM 657 C C . ASP A 1 84 ? 0.296 3.226 -15.432 1.00 56.16 84 ASP A C 1
ATOM 659 O O . ASP A 1 84 ? 1.306 2.598 -15.089 1.00 56.16 84 ASP A O 1
ATOM 663 N N . TYR A 1 85 ? -0.334 2.955 -16.582 1.00 53.22 85 TYR A N 1
ATOM 664 C CA . TYR A 1 85 ? 0.070 1.858 -17.476 1.00 53.22 85 TYR A CA 1
ATOM 665 C C . TYR A 1 85 ? 1.420 2.126 -18.166 1.00 53.22 85 TYR A C 1
ATOM 667 O O . TYR A 1 85 ? 2.208 1.207 -18.399 1.00 53.22 85 TYR A O 1
ATOM 675 N N . PHE A 1 86 ? 1.735 3.395 -18.445 1.00 52.16 86 PHE A N 1
ATOM 676 C CA . PHE A 1 86 ? 3.026 3.785 -19.023 1.00 52.16 86 PHE A CA 1
ATOM 677 C C . PHE A 1 86 ? 4.175 3.729 -18.006 1.00 52.16 86 PHE A C 1
ATOM 679 O O . PHE A 1 86 ? 5.310 3.445 -18.389 1.00 52.16 86 PHE A O 1
ATOM 686 N N . ASP A 1 87 ? 3.887 3.914 -16.716 1.00 55.22 87 ASP A N 1
ATOM 687 C CA . ASP A 1 87 ? 4.886 3.810 -15.645 1.00 55.22 87 ASP A CA 1
ATOM 688 C C . ASP A 1 87 ? 5.215 2.351 -15.281 1.00 55.22 87 ASP A C 1
ATOM 690 O O . ASP A 1 87 ? 6.312 2.069 -14.803 1.00 55.22 87 ASP A O 1
ATOM 694 N N . MET A 1 88 ? 4.330 1.385 -15.574 1.00 51.53 88 MET A N 1
ATOM 695 C CA . MET A 1 88 ? 4.581 -0.047 -15.311 1.00 51.53 88 MET A CA 1
ATOM 696 C C . MET A 1 88 ? 5.786 -0.609 -16.071 1.00 51.53 88 MET A C 1
ATOM 698 O O . MET A 1 88 ? 6.465 -1.505 -15.577 1.00 51.53 88 MET A O 1
ATOM 702 N N . SER A 1 89 ? 6.054 -0.098 -17.273 1.00 55.44 89 SER A N 1
ATOM 703 C CA . SER A 1 89 ? 7.061 -0.654 -18.189 1.00 55.44 89 SER A CA 1
ATOM 704 C C . SER A 1 89 ? 8.456 -0.038 -18.029 1.00 55.44 89 SER A C 1
ATOM 706 O O . SER A 1 89 ? 9.419 -0.569 -18.577 1.00 55.44 89 SER A O 1
ATOM 708 N N . ARG A 1 90 ? 8.592 1.045 -17.250 1.00 56.56 90 ARG A N 1
ATOM 709 C CA . ARG A 1 90 ? 9.880 1.691 -16.927 1.00 56.56 90 ARG A CA 1
ATOM 710 C C . ARG A 1 90 ? 10.447 1.312 -15.557 1.00 56.56 90 ARG A C 1
ATOM 712 O O . ARG A 1 90 ? 11.601 1.619 -15.273 1.00 56.56 90 ARG A O 1
ATOM 719 N N . ASP A 1 91 ? 9.662 0.661 -14.704 1.00 53.38 91 ASP A N 1
ATOM 720 C CA . ASP A 1 91 ? 10.008 0.519 -13.284 1.00 53.38 91 ASP A CA 1
ATOM 721 C C . ASP A 1 91 ? 10.839 -0.722 -12.921 1.00 53.38 91 ASP A C 1
ATOM 723 O O . ASP A 1 91 ? 11.247 -0.871 -11.770 1.00 53.38 91 ASP A O 1
ATOM 727 N N . LEU A 1 92 ? 11.146 -1.592 -13.889 1.00 55.69 92 LEU A N 1
ATOM 728 C CA . LEU A 1 92 ? 11.981 -2.777 -13.647 1.00 55.69 92 LEU A CA 1
ATOM 729 C C . LEU A 1 92 ? 13.423 -2.423 -13.236 1.00 55.69 92 LEU A C 1
ATOM 731 O O . LEU A 1 92 ? 14.043 -3.193 -12.511 1.00 55.69 92 LEU A O 1
ATOM 735 N N . GLU A 1 93 ? 13.946 -1.261 -13.643 1.00 53.38 93 GLU A N 1
ATOM 736 C CA . GLU A 1 93 ? 15.319 -0.834 -13.311 1.00 53.38 93 GLU A CA 1
ATOM 737 C C . GLU A 1 93 ? 15.403 0.079 -12.078 1.00 53.38 93 GLU A C 1
ATOM 739 O O . GLU A 1 93 ? 16.450 0.145 -11.436 1.00 53.38 93 GLU A O 1
ATOM 744 N N . THR A 1 94 ? 14.321 0.785 -11.723 1.00 61.72 94 THR A N 1
ATOM 745 C CA . THR A 1 94 ? 14.373 1.854 -10.703 1.00 61.72 94 THR A CA 1
ATOM 746 C C . THR A 1 94 ? 13.757 1.464 -9.360 1.00 61.72 94 THR A C 1
ATOM 748 O O . THR A 1 94 ? 14.019 2.137 -8.365 1.00 61.72 94 THR A O 1
ATOM 751 N N . GLY A 1 95 ? 12.932 0.408 -9.310 1.00 59.41 95 GLY A N 1
ATOM 752 C CA . GLY A 1 95 ? 12.334 -0.108 -8.071 1.00 59.41 95 GLY A CA 1
ATOM 753 C C . GLY A 1 95 ? 11.409 0.873 -7.335 1.00 59.41 95 GLY A C 1
ATOM 754 O O . GLY A 1 95 ? 10.984 0.593 -6.213 1.00 59.41 95 GLY A O 1
ATOM 755 N N . LYS A 1 96 ? 11.066 2.018 -7.941 1.00 66.25 96 LYS A N 1
ATOM 756 C CA . LYS A 1 96 ? 10.319 3.101 -7.286 1.00 66.25 96 LYS A CA 1
ATOM 757 C C . LYS A 1 96 ? 8.865 2.711 -7.068 1.00 66.25 96 LYS A C 1
ATOM 759 O O . LYS A 1 96 ? 8.311 3.013 -6.015 1.00 66.25 96 LYS A O 1
ATOM 764 N N . ARG A 1 97 ? 8.252 1.991 -8.008 1.00 66.44 97 ARG A N 1
ATOM 765 C CA . ARG A 1 97 ? 6.903 1.437 -7.818 1.00 66.44 97 ARG A CA 1
ATOM 766 C C . ARG A 1 97 ? 6.857 0.302 -6.812 1.00 66.44 97 ARG A C 1
ATOM 768 O O . ARG A 1 97 ? 5.897 0.236 -6.062 1.00 66.44 97 ARG A O 1
ATOM 775 N N . VAL A 1 98 ? 7.890 -0.536 -6.723 1.00 67.19 98 VAL A N 1
ATOM 776 C CA . VAL A 1 98 ? 7.963 -1.559 -5.662 1.00 67.19 98 VAL A CA 1
ATOM 777 C C . VAL A 1 98 ? 8.012 -0.892 -4.287 1.00 67.19 98 VAL A C 1
ATOM 779 O O . VAL A 1 98 ? 7.319 -1.329 -3.373 1.00 67.19 98 VAL A O 1
ATOM 782 N N . TYR A 1 99 ? 8.774 0.197 -4.155 1.00 72.06 99 TYR A N 1
ATOM 783 C CA . TYR A 1 99 ? 8.807 0.995 -2.932 1.00 72.06 99 TYR A CA 1
ATOM 784 C C . TYR A 1 99 ? 7.443 1.627 -2.617 1.00 72.06 99 TYR A C 1
ATOM 786 O O . TYR A 1 99 ? 6.964 1.482 -1.499 1.00 72.06 99 TYR A O 1
ATOM 794 N N . LYS A 1 100 ? 6.776 2.246 -3.602 1.00 76.25 100 LYS A N 1
ATOM 795 C CA . LYS A 1 100 ? 5.432 2.824 -3.416 1.00 76.25 100 LYS A CA 1
ATOM 796 C C . LYS A 1 100 ? 4.389 1.780 -3.016 1.00 76.25 100 LYS A C 1
ATOM 798 O O . LYS A 1 100 ? 3.650 2.018 -2.075 1.00 76.25 100 LYS A O 1
ATOM 803 N N . ILE A 1 101 ? 4.375 0.616 -3.671 1.00 75.69 101 ILE A N 1
ATOM 804 C CA . ILE A 1 101 ? 3.462 -0.488 -3.332 1.00 75.69 101 ILE A CA 1
ATOM 805 C C . ILE A 1 101 ? 3.702 -0.958 -1.895 1.00 75.69 101 ILE A C 1
ATOM 807 O O . ILE A 1 101 ? 2.749 -1.201 -1.164 1.00 75.69 101 ILE A O 1
ATOM 811 N N . ARG A 1 102 ? 4.966 -1.070 -1.466 1.00 74.69 102 ARG A N 1
ATOM 812 C CA . ARG A 1 102 ? 5.286 -1.410 -0.072 1.00 74.69 102 ARG A CA 1
ATOM 813 C C . ARG A 1 102 ? 4.828 -0.330 0.897 1.00 74.69 102 ARG A C 1
ATOM 815 O O . ARG A 1 102 ? 4.256 -0.657 1.925 1.00 74.69 102 ARG A O 1
ATOM 822 N N . GLU A 1 103 ? 5.043 0.936 0.564 1.00 81.19 103 GLU A N 1
ATOM 823 C CA . GLU A 1 103 ? 4.632 2.056 1.410 1.00 81.19 103 GLU A CA 1
ATOM 824 C C . GLU A 1 103 ? 3.100 2.151 1.532 1.00 81.19 103 GLU A C 1
ATOM 826 O O . GLU A 1 103 ? 2.575 2.458 2.602 1.00 81.19 103 GLU A O 1
ATOM 831 N N . GLU A 1 104 ? 2.372 1.870 0.451 1.00 81.62 104 GLU A N 1
ATOM 832 C CA . GLU A 1 104 ? 0.910 1.775 0.448 1.00 81.62 104 GLU A CA 1
ATOM 833 C C . GLU A 1 104 ? 0.431 0.578 1.275 1.00 81.62 104 GLU A C 1
ATOM 835 O O . GLU A 1 104 ? -0.421 0.757 2.145 1.00 81.62 104 GLU A O 1
ATOM 840 N N . ALA A 1 105 ? 1.041 -0.599 1.100 1.00 83.38 105 ALA A N 1
ATOM 841 C CA . ALA A 1 105 ? 0.719 -1.796 1.875 1.00 83.38 105 ALA A CA 1
ATOM 842 C C . ALA A 1 105 ? 0.976 -1.606 3.382 1.00 83.38 105 ALA A C 1
ATOM 844 O O . ALA A 1 105 ? 0.120 -1.940 4.197 1.00 83.38 105 ALA A O 1
ATOM 845 N N . GLU A 1 106 ? 2.103 -1.000 3.772 1.00 84.62 106 GLU A N 1
ATOM 846 C CA . GLU A 1 106 ? 2.402 -0.693 5.179 1.00 84.62 106 GLU A CA 1
ATOM 847 C C . GLU A 1 106 ? 1.412 0.319 5.777 1.00 84.62 106 GLU A C 1
ATOM 849 O O . GLU A 1 106 ? 1.054 0.234 6.955 1.00 84.62 106 GLU A O 1
ATOM 854 N N . LYS A 1 107 ? 0.953 1.298 4.986 1.00 88.50 107 LYS A N 1
ATOM 855 C CA . LYS A 1 107 ? -0.076 2.253 5.428 1.00 88.50 107 LYS A CA 1
ATOM 856 C C . LYS A 1 107 ? -1.431 1.578 5.611 1.00 88.50 107 LYS A C 1
ATOM 858 O O . LYS A 1 107 ? -2.137 1.911 6.562 1.00 88.50 107 LYS A O 1
ATOM 863 N N . GLU A 1 108 ? -1.808 0.666 4.720 1.00 86.69 108 GLU A N 1
ATOM 864 C CA . GLU A 1 108 ? -3.041 -0.115 4.856 1.00 86.69 108 GLU A CA 1
ATOM 865 C C . GLU A 1 108 ? -2.989 -1.046 6.067 1.00 86.69 108 GLU A C 1
ATOM 867 O O . GLU A 1 108 ? -3.938 -1.075 6.850 1.00 86.69 108 GLU A O 1
ATOM 872 N N . GLU A 1 109 ? -1.862 -1.722 6.288 1.00 85.44 109 GLU A N 1
ATOM 873 C CA . GLU A 1 109 ? -1.663 -2.593 7.446 1.00 85.44 109 GLU A CA 1
ATOM 874 C C . GLU A 1 109 ? -1.766 -1.812 8.764 1.00 85.44 109 GLU A C 1
ATOM 876 O O . GLU A 1 109 ? -2.495 -2.221 9.669 1.00 85.44 109 GLU A O 1
ATOM 881 N N . LYS A 1 110 ? -1.135 -0.633 8.860 1.00 88.00 110 LYS A N 1
ATOM 882 C CA . LYS A 1 110 ? -1.259 0.242 10.040 1.00 88.00 110 LYS A CA 1
ATOM 883 C C . LYS A 1 110 ? -2.697 0.674 10.300 1.00 88.00 110 LYS A C 1
ATOM 885 O O . LYS A 1 110 ? -3.159 0.598 11.435 1.00 88.00 110 LYS A O 1
ATOM 890 N N . LYS A 1 111 ? -3.428 1.083 9.258 1.00 89.31 111 LYS A N 1
ATOM 891 C CA . LYS A 1 111 ? -4.847 1.449 9.392 1.00 89.31 111 LYS A CA 1
ATOM 892 C C . LYS A 1 111 ? -5.692 0.272 9.865 1.00 89.31 111 LYS A C 1
ATOM 894 O O . LYS A 1 111 ? -6.581 0.461 10.691 1.00 89.31 111 LYS A O 1
ATOM 899 N N . HIS A 1 112 ? -5.425 -0.926 9.353 1.00 87.00 112 HIS A N 1
ATOM 900 C CA . HIS A 1 112 ? -6.126 -2.130 9.778 1.00 87.00 112 HIS A CA 1
ATOM 901 C C . HIS A 1 112 ? -5.848 -2.444 11.255 1.00 87.00 112 HIS A C 1
ATOM 903 O O . HIS A 1 112 ? -6.781 -2.699 12.012 1.00 87.00 112 HIS A O 1
ATOM 909 N N . LEU A 1 113 ? -4.590 -2.354 11.696 1.00 90.25 113 LEU A N 1
ATOM 910 C CA . LEU A 1 113 ? -4.221 -2.545 13.102 1.00 90.25 113 LEU A CA 1
ATOM 911 C C . LEU A 1 113 ? -4.901 -1.525 14.026 1.00 90.25 113 LEU A C 1
ATOM 913 O O . LEU A 1 113 ? -5.473 -1.924 15.037 1.00 90.25 113 LEU A O 1
ATOM 917 N N . GLU A 1 114 ? -4.930 -0.243 13.654 1.00 90.06 114 GLU A N 1
ATOM 918 C CA . GLU A 1 114 ? -5.635 0.794 14.423 1.00 90.06 114 GLU A CA 1
ATOM 919 C C . GLU A 1 114 ? -7.146 0.530 14.522 1.00 90.06 114 GLU A C 1
ATOM 921 O O . GLU A 1 114 ? -7.758 0.770 15.563 1.00 90.06 114 GLU A O 1
ATOM 926 N N . GLN A 1 115 ? -7.774 0.040 13.449 1.00 90.12 115 GLN A N 1
ATOM 927 C CA . GLN A 1 115 ? -9.195 -0.322 13.464 1.00 90.12 115 GLN A CA 1
ATOM 928 C C . GLN A 1 115 ? -9.466 -1.518 14.378 1.00 90.12 115 GLN A C 1
ATOM 930 O O . GLN A 1 115 ? -10.440 -1.506 15.130 1.00 90.12 115 GLN A O 1
ATOM 935 N N . VAL A 1 116 ? -8.596 -2.530 14.344 1.00 90.44 116 VAL A N 1
ATOM 936 C CA . VAL A 1 116 ? -8.693 -3.698 15.226 1.00 90.44 116 VAL A CA 1
ATOM 937 C C . VAL A 1 116 ? -8.509 -3.287 16.687 1.00 90.44 116 VAL A C 1
ATOM 939 O O . VAL A 1 116 ? -9.286 -3.719 17.536 1.00 90.44 116 VAL A O 1
ATOM 942 N N . GLU A 1 117 ? -7.534 -2.429 16.989 1.00 89.50 117 GLU A N 1
ATOM 943 C CA . GLU A 1 117 ? -7.296 -1.937 18.347 1.00 89.50 117 GLU A CA 1
ATOM 944 C C . GLU A 1 117 ? -8.506 -1.162 18.883 1.00 89.50 117 GLU A C 1
ATOM 946 O O . GLU A 1 117 ? -8.988 -1.459 19.977 1.00 89.50 117 GLU A O 1
ATOM 951 N N . LYS A 1 118 ? -9.079 -0.258 18.077 1.00 91.56 118 LYS A N 1
ATOM 952 C CA . LYS A 1 118 ? -10.315 0.459 18.430 1.00 91.56 118 LYS A CA 1
ATOM 953 C C . LYS A 1 118 ? -11.477 -0.492 18.705 1.00 91.56 118 LYS A C 1
ATOM 955 O O . LYS A 1 118 ? -12.135 -0.354 19.730 1.00 91.56 118 LYS A O 1
ATOM 960 N N . ALA A 1 119 ? -11.683 -1.494 17.851 1.00 90.06 119 ALA A N 1
ATOM 961 C CA . ALA A 1 119 ? -12.750 -2.476 18.038 1.00 90.06 119 ALA A CA 1
ATOM 962 C C . ALA A 1 119 ? -12.556 -3.338 19.302 1.00 90.06 119 ALA A C 1
ATOM 964 O O . ALA A 1 119 ? -13.529 -3.777 19.915 1.00 90.06 119 ALA A O 1
ATOM 965 N N . ILE A 1 120 ? -11.309 -3.609 19.705 1.00 90.94 120 ILE A N 1
ATOM 966 C CA . ILE A 1 120 ? -11.012 -4.321 20.957 1.00 90.94 120 ILE A CA 1
ATOM 967 C C . ILE A 1 120 ? -11.332 -3.442 22.167 1.00 90.94 120 ILE A C 1
ATOM 969 O O . ILE A 1 120 ? -11.912 -3.944 23.131 1.00 90.94 120 ILE A O 1
ATOM 973 N N . VAL A 1 121 ? -10.956 -2.161 22.132 1.00 91.56 121 VAL A N 1
ATOM 974 C CA . VAL A 1 121 ? -11.250 -1.209 23.214 1.00 91.56 121 VAL A CA 1
ATOM 975 C C . VAL A 1 121 ? -12.759 -1.051 23.389 1.00 91.56 121 VAL A C 1
ATOM 977 O O . VAL A 1 121 ? -13.253 -1.261 24.491 1.00 91.56 121 VAL A O 1
ATOM 980 N N . GLU A 1 122 ? -13.495 -0.826 22.302 1.00 90.50 122 GLU A N 1
ATOM 981 C CA . GLU A 1 122 ? -14.956 -0.682 22.323 1.00 90.50 122 GLU A CA 1
ATOM 982 C C . GLU A 1 122 ? -15.643 -1.926 22.914 1.00 90.50 122 GLU A C 1
ATOM 984 O O . GLU A 1 122 ? -16.463 -1.828 23.825 1.00 90.50 122 GLU A O 1
ATOM 989 N N . LYS A 1 123 ? -15.225 -3.134 22.508 1.00 89.62 123 LYS A N 1
ATOM 990 C CA . LYS A 1 123 ? -15.748 -4.381 23.097 1.00 89.62 123 LYS A CA 1
ATOM 991 C C . LYS A 1 123 ? -15.441 -4.527 24.586 1.00 89.62 123 LYS A C 1
ATOM 993 O O . LYS A 1 123 ? -16.236 -5.130 25.306 1.00 89.62 123 LYS A O 1
ATOM 998 N N . ARG A 1 124 ? -14.283 -4.047 25.050 1.00 89.81 124 ARG A N 1
ATOM 999 C CA . ARG A 1 124 ? -13.929 -4.075 26.478 1.00 89.81 124 ARG A CA 1
ATOM 1000 C C . ARG A 1 124 ? -14.782 -3.097 27.276 1.00 89.81 124 ARG A C 1
ATOM 1002 O O . ARG A 1 124 ? -15.242 -3.467 28.351 1.00 89.81 124 ARG A O 1
ATOM 1009 N N . GLU A 1 125 ? -15.014 -1.902 26.748 1.00 90.38 125 GLU A N 1
ATOM 1010 C CA . GLU A 1 125 ? -15.892 -0.905 27.366 1.00 90.38 125 GLU A CA 1
ATOM 1011 C C . GLU A 1 125 ? -17.325 -1.441 27.477 1.00 90.38 125 GLU A C 1
ATOM 1013 O O . GLU A 1 125 ? -17.887 -1.455 28.570 1.00 90.38 125 GLU A O 1
ATOM 1018 N N . GLU A 1 126 ? -17.873 -2.030 26.408 1.00 88.25 126 GLU A N 1
ATOM 1019 C CA . GLU A 1 126 ? -19.198 -2.666 26.447 1.00 88.25 126 GLU A CA 1
ATOM 1020 C C . GLU A 1 126 ? -19.297 -3.799 27.483 1.00 88.25 126 GLU A C 1
ATOM 1022 O O . GLU A 1 126 ? -20.341 -3.991 28.115 1.00 88.25 126 GLU A O 1
ATOM 1027 N N . GLN A 1 127 ? -18.239 -4.604 27.637 1.00 88.69 127 GLN A N 1
ATOM 1028 C CA . GLN A 1 127 ? -18.199 -5.668 28.644 1.00 88.69 127 GLN A CA 1
ATOM 1029 C C . GLN A 1 127 ? -18.177 -5.091 30.060 1.00 88.69 127 GLN A C 1
ATOM 1031 O O . GLN A 1 127 ? -18.950 -5.543 30.903 1.00 88.69 127 GLN A O 1
ATOM 1036 N N . GLN A 1 128 ? -17.361 -4.064 30.305 1.00 89.94 128 GLN A N 1
ATOM 1037 C CA . GLN A 1 128 ? -17.307 -3.383 31.599 1.00 89.94 128 GLN A CA 1
ATOM 1038 C C . GLN A 1 128 ? -18.643 -2.728 31.958 1.00 89.94 128 GLN A C 1
ATOM 1040 O O . GLN A 1 128 ? -19.107 -2.864 33.089 1.00 89.94 128 GLN A O 1
ATOM 1045 N N . GLU A 1 129 ? -19.310 -2.071 31.008 1.00 90.44 129 GLU A N 1
ATOM 1046 C CA . GLU A 1 129 ? -20.631 -1.481 31.244 1.00 90.44 129 GLU A CA 1
ATOM 1047 C C . GLU A 1 129 ? -21.672 -2.541 31.626 1.00 90.44 129 GLU A C 1
ATOM 1049 O O . GLU A 1 129 ? -22.442 -2.350 32.575 1.00 90.44 129 GLU A O 1
ATOM 1054 N N . LYS A 1 130 ? -21.667 -3.691 30.938 1.00 89.06 130 LYS A N 1
ATOM 1055 C CA . LYS A 1 130 ? -22.545 -4.825 31.265 1.00 89.06 130 LYS A CA 1
ATOM 1056 C C . LYS A 1 130 ? -22.240 -5.390 32.651 1.00 89.06 130 LYS A C 1
ATOM 1058 O O . LYS A 1 130 ? -23.170 -5.627 33.421 1.00 89.06 130 LYS A O 1
ATOM 1063 N N . GLU A 1 131 ? -20.969 -5.559 33.004 1.00 87.75 131 GLU A N 1
ATOM 1064 C CA . GLU A 1 131 ? -20.567 -6.014 34.339 1.00 87.75 131 GLU A CA 1
ATOM 1065 C C . GLU A 1 131 ? -21.043 -5.047 35.431 1.00 87.75 131 GLU A C 1
ATOM 1067 O O . GLU A 1 131 ? -21.684 -5.475 36.393 1.00 87.75 131 GLU A O 1
ATOM 1072 N N . VAL A 1 132 ? -20.842 -3.739 35.258 1.00 88.62 132 VAL A N 1
ATOM 1073 C CA . VAL A 1 132 ? -21.318 -2.721 36.211 1.00 88.62 132 VAL A CA 1
ATOM 1074 C C . VAL A 1 132 ? -22.840 -2.769 36.362 1.00 88.62 132 VAL A C 1
ATOM 1076 O O . VAL A 1 132 ? -23.355 -2.678 37.481 1.00 88.62 132 VAL A O 1
ATOM 1079 N N . LEU A 1 133 ? -23.579 -2.934 35.262 1.00 90.69 133 LEU A N 1
ATOM 1080 C CA . LEU A 1 133 ? -25.037 -3.042 35.302 1.00 90.69 133 LEU A CA 1
ATOM 1081 C C . LEU A 1 133 ? -25.489 -4.283 36.085 1.00 90.69 133 LEU A C 1
ATOM 1083 O O . LEU A 1 133 ? -26.358 -4.175 36.953 1.00 90.69 133 LEU A O 1
ATOM 1087 N N . THR A 1 134 ? -24.874 -5.441 35.830 1.00 90.38 134 THR A N 1
ATOM 1088 C CA . THR A 1 134 ? -25.200 -6.687 36.546 1.00 90.38 134 THR A CA 1
ATOM 1089 C C . THR A 1 134 ? -24.877 -6.601 38.038 1.00 90.38 134 THR A C 1
ATOM 1091 O O . THR A 1 134 ? -25.679 -7.031 38.866 1.00 90.38 134 THR A O 1
ATOM 1094 N N . GLN A 1 135 ? -23.760 -5.969 38.416 1.00 89.81 135 GLN A N 1
ATOM 1095 C CA . GLN A 1 135 ? -23.420 -5.740 39.822 1.00 89.81 135 GLN A CA 1
ATOM 1096 C C . GLN A 1 135 ? -24.447 -4.842 40.521 1.00 89.81 135 GLN A C 1
ATOM 1098 O O . GLN A 1 135 ? -24.860 -5.143 41.643 1.00 89.81 135 GLN A O 1
ATOM 1103 N N . LYS A 1 136 ? -24.903 -3.771 39.857 1.00 90.12 136 LYS A N 1
ATOM 1104 C CA . LYS A 1 136 ? -25.965 -2.900 40.385 1.00 90.12 136 LYS A CA 1
ATOM 1105 C C . LYS A 1 136 ? -27.276 -3.659 40.574 1.00 90.12 136 LYS A C 1
ATOM 1107 O O . LYS A 1 136 ? -27.884 -3.542 41.633 1.00 90.12 136 LYS A O 1
ATOM 1112 N N . GLN A 1 137 ? -27.689 -4.462 39.593 1.00 90.56 137 GLN A N 1
ATOM 1113 C CA . GLN A 1 137 ? -28.891 -5.297 39.706 1.00 90.56 137 GLN A CA 1
ATOM 1114 C C . GLN A 1 137 ? -28.785 -6.272 40.882 1.00 90.56 137 GLN A C 1
ATOM 1116 O O . GLN A 1 137 ? -29.693 -6.345 41.705 1.00 90.56 137 GLN A O 1
ATOM 1121 N N . HIS A 1 138 ? -27.638 -6.930 41.043 1.00 90.50 138 HIS A N 1
ATOM 1122 C CA . HIS A 1 138 ? -27.417 -7.845 42.157 1.00 90.50 138 HIS A CA 1
ATOM 1123 C C . HIS A 1 138 ? -27.445 -7.147 43.534 1.00 90.50 138 HIS A C 1
ATOM 1125 O O . HIS A 1 138 ? -27.925 -7.713 44.519 1.00 90.50 138 HIS A O 1
ATOM 1131 N N . GLN A 1 139 ? -26.956 -5.905 43.632 1.00 89.50 139 GLN A N 1
ATOM 1132 C CA . GLN A 1 139 ? -27.075 -5.100 44.857 1.00 89.50 139 GLN A CA 1
ATOM 1133 C C . GLN A 1 139 ? -28.524 -4.689 45.153 1.00 89.50 139 GLN A C 1
ATOM 1135 O O . GLN A 1 139 ? -28.927 -4.676 46.321 1.00 89.50 139 GLN A O 1
ATOM 1140 N N . ILE A 1 140 ? -29.313 -4.383 44.120 1.00 90.81 140 ILE A N 1
ATOM 1141 C CA . ILE A 1 140 ? -30.745 -4.085 44.257 1.00 90.81 140 ILE A CA 1
ATOM 1142 C C . ILE A 1 140 ? -31.484 -5.322 44.777 1.00 90.81 140 ILE A C 1
ATOM 1144 O O . ILE A 1 140 ? -32.160 -5.241 45.797 1.00 90.81 140 ILE A O 1
ATOM 1148 N N . GLU A 1 141 ? -31.265 -6.494 44.180 1.00 92.19 141 GLU A N 1
ATOM 1149 C CA . GLU A 1 141 ? -31.882 -7.745 44.644 1.00 92.19 141 GLU A CA 1
ATOM 1150 C C . GLU A 1 141 ? -31.532 -8.052 46.109 1.00 92.19 141 GLU A C 1
ATOM 1152 O O . GLU A 1 141 ? -32.395 -8.413 46.911 1.00 92.19 141 GLU A O 1
ATOM 1157 N N . LYS A 1 142 ? -30.265 -7.865 46.501 1.00 91.75 142 LYS A N 1
ATOM 1158 C CA . LYS A 1 142 ? -29.832 -8.051 47.895 1.00 91.75 142 LYS A CA 1
ATOM 1159 C C . LYS A 1 142 ? -30.501 -7.069 48.850 1.00 91.75 142 LYS A C 1
ATOM 1161 O O . LYS A 1 142 ? -30.883 -7.460 49.957 1.00 91.75 142 LYS A O 1
ATOM 1166 N N . THR A 1 143 ? -30.634 -5.803 48.460 1.00 90.62 143 THR A N 1
ATOM 1167 C CA . THR A 1 143 ? -31.309 -4.806 49.299 1.00 90.62 143 THR A CA 1
ATOM 1168 C C . THR A 1 143 ? -32.804 -5.096 49.405 1.00 90.62 143 THR A C 1
ATOM 1170 O O . THR A 1 143 ? -33.325 -5.067 50.518 1.00 90.62 143 THR A O 1
ATOM 1173 N N . GLU A 1 144 ? -33.474 -5.499 48.325 1.00 92.62 144 GLU A N 1
ATOM 1174 C CA . GLU A 1 144 ? -34.878 -5.935 48.345 1.00 92.62 144 GLU A CA 1
ATOM 1175 C C . GLU A 1 144 ? -35.102 -7.136 49.271 1.00 92.62 144 GLU A C 1
ATOM 1177 O O . GLU A 1 144 ? -35.963 -7.076 50.152 1.00 92.62 144 GLU A O 1
ATOM 1182 N N . GLN A 1 145 ? -34.269 -8.178 49.172 1.00 92.69 145 GLN A N 1
ATOM 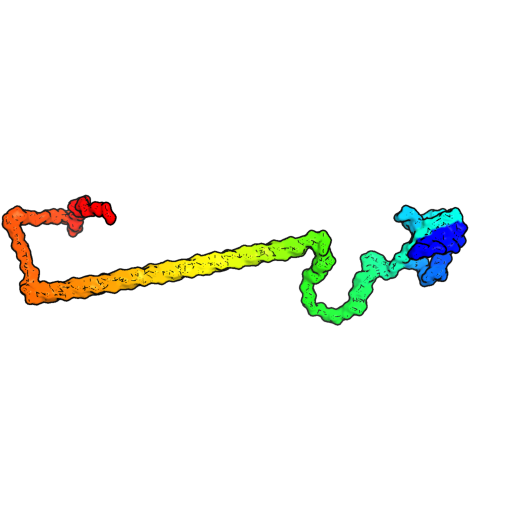1183 C CA . GLN A 1 145 ? -34.325 -9.335 50.076 1.00 92.69 145 GLN A CA 1
ATOM 1184 C C . GLN A 1 145 ? -34.109 -8.937 51.542 1.00 92.69 145 GLN A C 1
ATOM 1186 O O . GLN A 1 145 ? -34.734 -9.490 52.449 1.00 92.69 145 GLN A O 1
ATOM 1191 N N . THR A 1 146 ? -33.215 -7.980 51.798 1.00 91.31 146 THR A N 1
ATOM 1192 C CA . THR A 1 146 ? -32.943 -7.489 53.157 1.00 91.31 146 THR A CA 1
ATOM 1193 C C . THR A 1 146 ? -34.130 -6.695 53.699 1.00 91.31 146 THR A C 1
ATOM 1195 O O . THR A 1 146 ? -34.535 -6.898 54.843 1.00 91.31 146 THR A O 1
ATOM 1198 N N . ILE A 1 147 ? -34.735 -5.839 52.873 1.00 91.88 147 ILE A N 1
ATOM 1199 C CA . ILE A 1 147 ? -35.948 -5.087 53.216 1.00 91.88 147 ILE A CA 1
ATOM 1200 C C . ILE A 1 147 ? -37.099 -6.047 53.515 1.00 91.88 147 ILE A C 1
ATOM 1202 O O . ILE A 1 147 ? -37.836 -5.833 54.477 1.00 91.88 147 ILE A O 1
ATOM 1206 N N . GLU A 1 148 ? -37.261 -7.105 52.724 1.00 91.19 148 GLU A N 1
ATOM 1207 C CA . GLU A 1 148 ? -38.316 -8.092 52.936 1.00 91.19 148 GLU A CA 1
ATOM 1208 C C . GLU A 1 148 ? -38.133 -8.836 54.265 1.00 91.19 148 GLU A C 1
ATOM 1210 O O . GLU A 1 148 ? -39.073 -8.888 55.060 1.00 91.19 148 GLU A O 1
ATOM 1215 N N . LYS A 1 149 ? -36.907 -9.282 54.574 1.00 91.44 149 LYS A N 1
ATOM 1216 C CA . LYS A 1 149 ? -36.560 -9.878 55.878 1.00 91.44 149 LYS A CA 1
ATOM 1217 C C . LYS A 1 149 ? -36.814 -8.925 57.049 1.00 91.44 149 LYS A C 1
ATOM 1219 O O . LYS A 1 149 ? -37.371 -9.324 58.070 1.00 91.44 149 LYS A O 1
ATOM 1224 N N . LEU A 1 150 ? -36.451 -7.649 56.908 1.00 88.94 150 LEU A N 1
ATOM 1225 C CA . LEU A 1 150 ? -36.722 -6.637 57.933 1.00 88.94 150 LEU A CA 1
ATOM 1226 C C . LEU A 1 150 ? -38.227 -6.414 58.114 1.00 88.94 150 LEU A C 1
ATOM 1228 O O . LEU A 1 150 ? -38.702 -6.312 59.242 1.00 88.94 150 LEU A O 1
ATOM 1232 N N . ARG A 1 151 ? -39.006 -6.385 57.027 1.00 89.75 151 ARG A N 1
ATOM 1233 C CA . ARG A 1 151 ? -40.471 -6.260 57.087 1.00 89.75 151 ARG A CA 1
ATOM 1234 C C . ARG A 1 151 ? -41.118 -7.455 57.776 1.00 89.75 151 ARG A C 1
ATOM 1236 O O . ARG A 1 151 ? -42.046 -7.252 58.560 1.00 89.75 151 ARG A O 1
ATOM 1243 N N . THR A 1 152 ? -40.659 -8.677 57.503 1.00 87.56 152 THR A N 1
ATOM 1244 C CA . THR A 1 152 ? -41.163 -9.871 58.197 1.00 87.56 152 THR A CA 1
ATOM 1245 C C . THR A 1 152 ? -40.826 -9.818 59.679 1.00 87.56 152 THR A C 1
ATOM 1247 O O . THR A 1 152 ? -41.714 -10.029 60.499 1.00 87.56 152 THR A O 1
ATOM 1250 N N . GLN A 1 153 ? -39.602 -9.421 60.027 1.00 86.50 153 GLN A N 1
ATOM 1251 C CA . GLN A 1 153 ? -39.164 -9.330 61.416 1.00 86.50 153 GLN A CA 1
ATOM 1252 C C . GLN A 1 153 ? -39.920 -8.247 62.197 1.00 86.50 153 GLN A C 1
ATOM 1254 O O . GLN A 1 153 ? -40.434 -8.513 63.277 1.00 86.50 153 GLN A O 1
ATOM 1259 N N . ILE A 1 154 ? -40.124 -7.063 61.607 1.00 85.19 154 ILE A N 1
ATOM 1260 C CA . ILE A 1 154 ? -40.971 -6.009 62.189 1.00 85.19 154 ILE A CA 1
ATOM 1261 C C . ILE A 1 154 ? -42.407 -6.513 62.394 1.00 85.19 154 ILE A C 1
ATOM 1263 O O . ILE A 1 154 ? -43.031 -6.229 63.416 1.00 85.19 154 ILE A O 1
ATOM 1267 N N . ARG A 1 155 ? -42.959 -7.265 61.434 1.00 84.75 155 ARG A N 1
ATOM 1268 C CA . ARG A 1 155 ? -44.315 -7.824 61.539 1.00 84.75 155 ARG A CA 1
ATOM 1269 C C . ARG A 1 155 ? -44.415 -8.847 62.676 1.00 84.75 155 ARG A C 1
ATOM 1271 O O . ARG A 1 155 ? -45.417 -8.849 63.391 1.00 84.75 155 ARG A O 1
ATOM 1278 N N . GLU A 1 156 ? -43.401 -9.688 62.851 1.00 84.00 156 GLU A N 1
ATOM 1279 C CA . GLU A 1 156 ? -43.301 -10.633 63.968 1.00 84.00 156 GLU A CA 1
ATOM 1280 C C . GLU A 1 156 ? -43.168 -9.907 65.314 1.00 84.00 156 GLU A C 1
ATOM 1282 O O . GLU A 1 156 ? -43.933 -10.194 66.236 1.00 84.00 156 GLU A O 1
ATOM 1287 N N . ASP A 1 157 ? -42.304 -8.894 65.401 1.00 78.56 157 ASP A N 1
ATOM 1288 C CA . ASP A 1 157 ? -42.100 -8.081 66.606 1.00 78.56 157 ASP A CA 1
ATOM 1289 C C . ASP A 1 157 ? -43.374 -7.329 67.034 1.00 78.56 157 ASP A C 1
ATOM 1291 O O . ASP A 1 157 ? -43.690 -7.234 68.225 1.00 78.56 157 ASP A O 1
ATOM 1295 N N . ILE A 1 158 ? -44.152 -6.818 66.073 1.00 78.06 158 ILE A N 1
ATOM 1296 C CA . ILE A 1 158 ? -45.460 -6.197 66.337 1.00 78.06 158 ILE A CA 1
ATOM 1297 C C . ILE A 1 158 ? -46.451 -7.242 66.865 1.00 78.06 158 ILE A C 1
ATOM 1299 O O . ILE A 1 158 ? -47.173 -6.977 67.827 1.00 78.06 158 ILE A O 1
ATOM 1303 N N . LYS A 1 159 ? -46.468 -8.445 66.276 1.00 74.50 159 LYS A N 1
ATOM 1304 C CA . LYS A 1 159 ? -47.383 -9.532 66.658 1.00 74.50 159 LYS A CA 1
ATOM 1305 C C . LYS A 1 159 ? -47.094 -10.086 68.057 1.00 74.50 159 LYS A C 1
ATOM 1307 O O . LYS A 1 159 ? -48.025 -10.492 68.747 1.00 74.50 159 LYS A O 1
ATOM 1312 N N . ILE A 1 160 ? -45.835 -10.064 68.495 1.00 70.62 160 ILE A N 1
ATOM 1313 C CA . ILE A 1 160 ? -45.399 -10.521 69.828 1.00 70.62 160 ILE A CA 1
ATOM 1314 C C . ILE A 1 160 ? -45.676 -9.464 70.929 1.00 70.62 160 ILE A C 1
ATOM 1316 O O . ILE A 1 160 ? -45.444 -9.708 72.113 1.00 70.62 160 ILE A O 1
ATOM 1320 N N . GLY A 1 161 ? -46.276 -8.318 70.583 1.00 57.59 161 GLY A N 1
ATOM 1321 C CA . GLY A 1 161 ? -46.738 -7.316 71.555 1.00 57.59 161 GLY A CA 1
ATOM 1322 C C . GLY A 1 161 ? -45.850 -6.077 71.660 1.00 57.59 161 GLY A C 1
ATOM 1323 O O . GLY A 1 161 ? -45.907 -5.367 72.664 1.00 57.59 161 GLY A O 1
ATOM 1324 N N . GLY A 1 162 ? -45.064 -5.795 70.619 1.00 57.03 162 GLY A N 1
ATOM 1325 C CA . GLY A 1 162 ? -44.237 -4.601 70.515 1.00 57.03 162 GLY A CA 1
ATOM 1326 C C . GLY A 1 162 ? -42.906 -4.742 71.247 1.00 57.03 162 GLY A C 1
ATOM 1327 O O . GLY A 1 162 ? -42.799 -5.381 72.296 1.00 57.03 162 GLY A O 1
ATOM 1328 N N . MET A 1 163 ? -41.871 -4.108 70.687 1.00 54.38 163 MET A N 1
ATOM 1329 C CA . MET A 1 163 ? -40.561 -3.985 71.319 1.00 54.38 163 MET A CA 1
ATOM 1330 C C . MET A 1 163 ? -40.739 -3.526 72.768 1.00 54.38 163 MET A C 1
ATOM 1332 O O . MET A 1 163 ? -41.111 -2.377 73.031 1.00 54.38 163 MET A O 1
ATOM 1336 N N . LYS A 1 164 ? -40.464 -4.422 73.724 1.00 53.50 164 LYS A N 1
ATOM 1337 C CA . LYS A 1 164 ? -40.333 -4.051 75.131 1.00 53.50 164 LYS A CA 1
ATOM 1338 C C . LYS A 1 164 ? -39.217 -3.017 75.184 1.00 53.50 164 LYS A C 1
ATOM 1340 O O . LYS A 1 164 ? -38.045 -3.382 75.121 1.00 53.50 164 LYS A O 1
ATOM 1345 N N . ARG A 1 165 ? -39.569 -1.728 75.267 1.00 52.44 165 ARG A N 1
ATOM 1346 C CA . ARG A 1 165 ? -38.601 -0.665 75.550 1.00 52.44 165 ARG A CA 1
ATOM 1347 C C . ARG A 1 165 ? -37.846 -1.131 76.786 1.00 52.44 165 ARG A C 1
ATOM 1349 O O . ARG A 1 165 ? -38.457 -1.274 77.849 1.00 52.44 165 ARG A O 1
ATOM 1356 N N . LYS A 1 166 ? -36.552 -1.440 76.645 1.00 51.22 166 LYS A N 1
ATOM 1357 C CA . LYS A 1 166 ? -35.699 -1.664 77.810 1.00 51.22 166 LYS A CA 1
ATOM 1358 C C . LYS A 1 166 ? -35.876 -0.410 78.657 1.00 51.22 166 LYS A C 1
ATOM 1360 O O . LYS A 1 166 ? -35.597 0.691 78.184 1.00 51.22 166 LYS A O 1
ATOM 1365 N N . ARG A 1 167 ? -36.461 -0.554 79.853 1.00 51.09 167 ARG A N 1
ATOM 1366 C CA . ARG A 1 167 ? -36.556 0.568 80.788 1.00 51.09 167 ARG A CA 1
ATOM 1367 C C . ARG A 1 167 ? -35.127 1.090 80.944 1.00 51.09 167 ARG A C 1
ATOM 1369 O O . ARG A 1 167 ? -34.241 0.251 81.131 1.00 51.09 167 ARG A O 1
ATOM 1376 N N . PRO A 1 168 ? -34.880 2.403 80.816 1.00 50.69 168 PRO A N 1
ATOM 1377 C CA . PRO A 1 168 ? -33.549 2.922 81.067 1.00 50.69 168 PRO A CA 1
ATOM 1378 C C . PRO A 1 168 ? -33.124 2.432 82.451 1.00 50.69 168 PRO A C 1
ATOM 1380 O O . PRO A 1 168 ? -33.895 2.513 83.413 1.00 50.69 168 PRO A O 1
ATOM 1383 N N . ILE A 1 169 ? -31.938 1.829 82.520 1.00 55.12 169 ILE A N 1
ATOM 1384 C CA . ILE A 1 169 ? -31.340 1.404 83.782 1.00 55.12 169 ILE A CA 1
ATOM 1385 C C . ILE A 1 169 ? -31.294 2.656 84.660 1.00 55.12 169 ILE A C 1
ATOM 1387 O O . ILE A 1 169 ? -30.762 3.687 84.247 1.00 55.12 169 ILE A O 1
ATOM 1391 N N . ARG A 1 170 ? -31.918 2.593 85.842 1.00 46.81 170 ARG A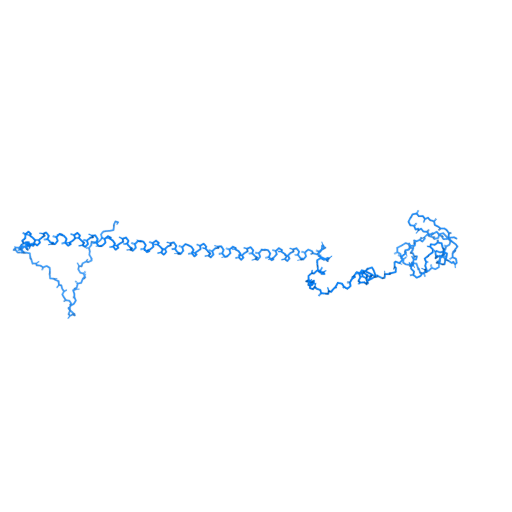 N 1
ATOM 1392 C CA . ARG A 1 170 ? -31.952 3.705 86.800 1.00 46.81 170 ARG A CA 1
ATOM 1393 C C . ARG A 1 170 ? -30.497 4.077 87.118 1.00 46.81 170 ARG A C 1
ATOM 1395 O O . ARG A 1 170 ? -29.814 3.305 87.778 1.00 46.81 170 ARG A O 1
ATOM 1402 N N . GLY A 1 171 ? -30.030 5.213 86.599 1.00 54.62 171 GLY A N 1
ATOM 1403 C CA . GLY A 1 171 ? -28.661 5.706 86.799 1.00 54.62 171 GLY A CA 1
ATOM 1404 C C . GLY A 1 171 ? -27.806 5.867 85.537 1.00 54.62 171 GLY A C 1
ATOM 1405 O O . GLY A 1 171 ? -26.746 6.472 85.636 1.00 54.62 171 GLY A O 1
ATOM 1406 N N . VAL A 1 172 ? -28.247 5.411 84.358 1.00 54.84 172 VAL A N 1
ATOM 1407 C CA . VAL A 1 172 ? -27.530 5.698 83.101 1.00 54.84 172 VAL A CA 1
ATOM 1408 C C . VAL A 1 172 ? -28.169 6.914 82.438 1.00 54.84 172 VAL A C 1
ATOM 1410 O O . VAL A 1 172 ? -29.270 6.838 81.890 1.00 54.84 172 VAL A O 1
ATOM 1413 N N . VAL A 1 173 ? -27.492 8.056 82.543 1.00 53.62 173 VAL A N 1
ATOM 1414 C CA . VAL A 1 173 ? -27.851 9.281 81.820 1.00 53.62 173 VAL A CA 1
ATOM 1415 C C . VAL A 1 173 ? -27.665 8.993 80.325 1.00 53.62 173 VAL A C 1
ATOM 1417 O O . VAL A 1 173 ? -26.587 8.532 79.948 1.00 53.62 173 VAL A O 1
ATOM 1420 N N . PRO A 1 174 ? -28.679 9.200 79.465 1.00 51.81 174 PRO A N 1
ATOM 1421 C CA . PRO A 1 174 ? -28.484 9.051 78.028 1.00 51.81 174 PRO A CA 1
ATOM 1422 C C . PRO A 1 174 ? -27.385 10.021 77.565 1.00 51.81 174 PRO A C 1
ATOM 1424 O O . PRO A 1 174 ? -27.342 11.150 78.070 1.00 51.81 174 PRO A O 1
ATOM 1427 N N . PRO A 1 175 ? -26.499 9.618 76.634 1.00 56.28 175 PRO A N 1
ATOM 1428 C CA . PRO A 1 175 ? -25.505 10.530 76.087 1.00 56.28 175 PRO A CA 1
ATOM 1429 C C . PRO A 1 175 ? -26.236 11.747 75.516 1.00 56.28 175 PRO A C 1
ATOM 1431 O O . PRO A 1 175 ? -27.193 11.614 74.747 1.00 56.28 175 PRO A O 1
ATOM 1434 N N . LYS A 1 176 ? -25.842 12.942 75.964 1.00 54.03 176 LYS A N 1
ATOM 1435 C CA . LYS A 1 176 ? -26.369 14.187 75.411 1.00 54.03 176 LYS A CA 1
ATOM 1436 C C . LYS A 1 176 ? -25.889 14.260 73.969 1.00 54.03 176 LYS A C 1
ATOM 1438 O O . LYS A 1 176 ? -24.709 14.480 73.738 1.00 54.03 176 LYS A O 1
ATOM 1443 N N . ILE A 1 177 ? -26.801 14.085 73.021 1.00 53.75 177 ILE A N 1
ATOM 1444 C CA . ILE A 1 177 ? -26.543 14.456 71.632 1.00 53.75 177 ILE A CA 1
ATOM 1445 C C . ILE A 1 177 ? -26.416 15.979 71.648 1.00 53.75 177 ILE A C 1
ATOM 1447 O O . ILE A 1 177 ? -27.404 16.680 71.881 1.00 53.75 177 ILE A O 1
ATOM 1451 N N . GLY A 1 178 ? -25.189 16.480 71.512 1.00 55.69 178 GLY A N 1
ATOM 1452 C CA . GLY A 1 178 ? -24.944 17.900 71.311 1.00 55.69 178 GLY A CA 1
ATOM 1453 C C . GLY A 1 178 ? -25.688 18.331 70.055 1.00 55.69 178 GLY A C 1
ATOM 1454 O O . GLY A 1 178 ? -25.509 17.746 68.990 1.00 55.69 178 GLY A O 1
ATOM 1455 N N . ILE A 1 179 ? -26.585 19.300 70.190 1.00 57.09 179 ILE A N 1
ATOM 1456 C CA . ILE A 1 179 ? -27.191 19.966 69.043 1.00 57.09 179 ILE A CA 1
ATOM 1457 C C . ILE A 1 179 ? -26.400 21.256 68.887 1.00 57.09 179 ILE A C 1
ATOM 1459 O O . ILE A 1 179 ? -26.273 22.023 69.848 1.00 57.09 179 ILE A O 1
ATOM 1463 N N . THR A 1 180 ? -25.825 21.477 67.710 1.00 60.03 180 THR A N 1
ATOM 1464 C CA . THR A 1 180 ? -25.187 22.759 67.395 1.00 60.03 180 THR A CA 1
ATOM 1465 C C . THR A 1 180 ? -26.239 23.877 67.426 1.00 60.03 180 THR A C 1
ATOM 1467 O O . THR A 1 180 ? -27.441 23.613 67.353 1.00 60.03 180 THR A O 1
ATOM 1470 N N . GLN A 1 181 ? -25.826 25.144 67.540 1.00 61.22 181 GLN A N 1
ATOM 1471 C CA . GLN A 1 181 ? -26.767 26.283 67.586 1.00 61.22 181 GLN A CA 1
ATOM 1472 C C . GLN A 1 181 ? -27.699 26.353 66.356 1.00 61.22 181 GLN A C 1
ATOM 1474 O O . GLN A 1 181 ? -28.771 26.947 66.440 1.00 61.22 181 GLN A O 1
ATOM 1479 N N . ASP A 1 182 ? -27.335 25.658 65.274 1.00 61.56 182 ASP A N 1
ATOM 1480 C CA . ASP A 1 182 ? -28.068 25.580 64.010 1.00 61.56 182 ASP A CA 1
ATOM 1481 C C . ASP A 1 182 ? -28.999 24.354 63.900 1.00 61.56 182 ASP A C 1
ATOM 1483 O O . ASP A 1 182 ? -29.571 24.092 62.843 1.00 61.56 182 ASP A O 1
ATOM 1487 N N . GLY A 1 183 ? -29.170 23.573 64.973 1.00 57.59 183 GLY A N 1
ATOM 1488 C CA . GLY A 1 183 ? -30.148 22.481 65.015 1.00 57.59 183 GLY A CA 1
ATOM 1489 C C . GLY A 1 183 ? -29.698 21.164 64.371 1.00 57.59 183 GLY A C 1
ATOM 1490 O O . GLY A 1 183 ? -30.527 20.272 64.190 1.00 57.59 183 GLY A O 1
ATOM 1491 N N . THR A 1 184 ? -28.412 21.009 64.036 1.00 60.38 184 THR A N 1
ATOM 1492 C CA . THR A 1 184 ? -27.868 19.752 63.488 1.00 60.38 184 THR A CA 1
ATOM 1493 C C . THR A 1 184 ? -27.198 18.897 64.575 1.00 60.38 184 THR A C 1
ATOM 1495 O O . THR A 1 184 ? -26.627 19.456 65.518 1.00 60.38 184 THR A O 1
ATOM 1498 N N . PRO A 1 185 ? -27.268 17.549 64.487 1.00 60.22 185 PRO A N 1
ATOM 1499 C CA . PRO A 1 185 ? -26.588 16.664 65.432 1.00 60.22 185 PRO A CA 1
ATOM 1500 C C . PRO A 1 185 ? -25.069 16.828 65.310 1.00 60.22 185 PRO A C 1
ATOM 1502 O O . PRO A 1 185 ? -24.530 16.708 64.211 1.00 60.22 185 PRO A O 1
ATOM 1505 N N . ASP A 1 186 ? -24.381 17.096 66.419 1.00 61.03 186 ASP A N 1
ATOM 1506 C CA . ASP A 1 186 ? -22.921 17.206 66.452 1.00 61.03 186 ASP A CA 1
ATOM 1507 C C . ASP A 1 186 ? -22.303 15.799 66.366 1.00 61.03 186 ASP A C 1
ATOM 1509 O O . ASP A 1 186 ? -22.369 15.008 67.306 1.00 61.03 186 ASP A O 1
ATOM 1513 N N . THR A 1 187 ? -21.773 15.440 65.195 1.00 61.62 187 THR A N 1
ATOM 1514 C CA . THR A 1 187 ? -21.247 14.093 64.901 1.00 61.62 187 THR A CA 1
ATOM 1515 C C . THR A 1 187 ? -19.770 13.921 65.255 1.00 61.62 187 THR A C 1
ATOM 1517 O O . THR A 1 187 ? -19.181 12.895 64.920 1.00 61.62 187 THR A O 1
ATOM 1520 N N . ARG A 1 188 ? -19.145 14.911 65.905 1.00 58.94 188 ARG A N 1
ATOM 1521 C CA . ARG A 1 188 ? -17.702 14.897 66.209 1.00 58.94 188 ARG A CA 1
ATOM 1522 C C . ARG A 1 188 ? -17.287 13.812 67.208 1.00 58.94 188 ARG A C 1
ATOM 1524 O O . ARG A 1 188 ? -16.130 13.416 67.184 1.00 58.94 188 ARG A O 1
ATOM 1531 N N . ASP A 1 189 ? -18.228 13.280 67.984 1.00 52.41 189 ASP A N 1
ATOM 1532 C CA . ASP A 1 189 ? -17.975 12.231 68.983 1.00 52.41 189 ASP A CA 1
ATOM 1533 C C . ASP A 1 189 ? -18.177 10.793 68.447 1.00 52.41 189 ASP A C 1
ATOM 1535 O O . ASP A 1 189 ? -18.091 9.837 69.212 1.00 52.41 189 ASP A O 1
ATOM 1539 N N . PHE A 1 190 ? -18.469 10.609 67.150 1.00 50.78 190 PHE A N 1
ATOM 1540 C CA . PHE A 1 190 ? -18.724 9.286 66.540 1.00 50.78 190 PHE A CA 1
ATOM 1541 C 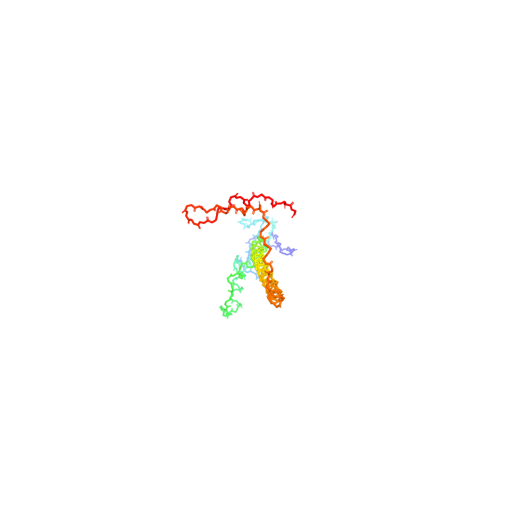C . PHE A 1 190 ? -17.566 8.740 65.692 1.00 50.78 190 PHE A C 1
ATOM 1543 O O . PHE A 1 190 ? -17.733 7.725 65.016 1.00 50.78 190 PHE A O 1
ATOM 1550 N N . VAL A 1 191 ? -16.409 9.402 65.693 1.00 50.62 191 VAL A N 1
ATOM 1551 C CA . VAL A 1 191 ? -15.238 8.970 64.920 1.00 50.62 191 VAL A CA 1
ATOM 1552 C C . VAL A 1 191 ? -14.168 8.467 65.875 1.00 50.62 191 VAL A C 1
ATOM 1554 O O . VAL A 1 191 ? -13.174 9.140 66.080 1.00 50.62 191 VAL A O 1
ATOM 1557 N N . ASP A 1 192 ? -14.394 7.302 66.466 1.00 52.41 192 ASP A N 1
ATOM 1558 C CA . ASP A 1 192 ? -13.331 6.421 66.943 1.00 52.41 192 ASP A CA 1
ATOM 1559 C C . ASP A 1 192 ? -13.877 4.985 66.900 1.00 52.41 192 ASP A C 1
ATOM 1561 O O . ASP A 1 192 ? -15.025 4.744 67.264 1.00 52.41 192 ASP A O 1
ATOM 1565 N N . GLU A 1 193 ? -13.049 4.060 66.410 1.00 52.94 193 GLU A N 1
ATOM 1566 C CA . GLU A 1 193 ? -13.319 2.632 66.143 1.00 52.94 193 GLU A CA 1
ATOM 1567 C C . GLU A 1 193 ? -13.987 2.289 64.795 1.00 52.94 193 GLU A C 1
ATOM 1569 O O . GLU A 1 193 ? -15.073 1.717 64.709 1.00 52.94 193 GLU A O 1
ATOM 1574 N N . LEU A 1 194 ? -13.253 2.529 63.706 1.00 44.19 194 LEU A N 1
ATOM 1575 C CA . LEU A 1 194 ? -13.242 1.585 62.584 1.00 44.19 194 LEU A CA 1
ATOM 1576 C C . LEU A 1 194 ? -11.832 0.998 62.481 1.00 44.19 194 LEU A C 1
ATOM 1578 O O . LEU A 1 194 ? -10.938 1.611 61.898 1.00 44.19 194 LEU A O 1
ATOM 1582 N N . ASP A 1 195 ? -11.643 -0.180 63.079 1.00 47.78 195 ASP A N 1
ATOM 1583 C CA . ASP A 1 195 ? -10.463 -1.012 62.842 1.00 47.78 195 ASP A CA 1
ATOM 1584 C C . ASP A 1 195 ? -10.423 -1.443 61.364 1.00 47.78 195 ASP A C 1
ATOM 1586 O O . ASP A 1 195 ? -11.438 -1.914 60.837 1.00 47.78 195 ASP A O 1
ATOM 1590 N N . PRO A 1 196 ? -9.274 -1.313 60.677 1.00 53.59 196 PRO A N 1
ATOM 1591 C CA . PRO A 1 196 ? -9.126 -1.785 59.311 1.00 53.59 196 PRO A CA 1
ATOM 1592 C C . PRO A 1 196 ? -8.850 -3.295 59.302 1.00 53.59 196 PRO A C 1
ATOM 1594 O O . PRO A 1 196 ? -7.792 -3.737 59.752 1.00 53.59 196 PRO A O 1
ATOM 1597 N N . PHE A 1 197 ? -9.772 -4.073 58.735 1.00 45.06 197 PHE A N 1
ATOM 1598 C CA . PHE A 1 197 ? -9.507 -5.411 58.196 1.00 45.06 197 PHE A CA 1
ATOM 1599 C C . PHE A 1 197 ? -9.972 -5.485 56.743 1.00 45.06 197 PHE A C 1
ATOM 1601 O O . PHE A 1 197 ? -11.121 -5.067 56.471 1.00 45.06 197 PHE A O 1
#

Radius of gyration: 53.69 Å; chains: 1; bounding box: 91×39×142 Å

Secondary structure (DSSP, 8-state):
-EEEEETTEEEEE-GGGHHHHHHHHHT--GGGEEEEETTEE--S-PPTT-EEEEEE--S-STTHHHHHHHHSS---------TTHHHHTTTTTT-HHHHHHHHHHHHHHHHHHHHHHHHHHHHHHHHHHHHHHHHHHHHHHHHHHHHHHHHHHHHHHHHTTS----PPPTT-PPP--PBPTTS-B--GGG-S-----

Sequence (197 aa):
MVEITYQNTTFTFPVYSTKLNVSDAFKIPEDFFYLTDKGGRYKTTLRNGDSLRINIRGAGGKGGFGALLKDSSQRVAKEKLPEDYFDMSRDLETGKRVYKIREEAEKEEKKHLEQVEKAIVEKREEQQEKEVLTQKQHQIEKTEQTIEKLRTQIREDIKIGGMKRKRPIRGVVPPKIGITQDGTPDTRDFVDELDPF